Protein AF-0000000079912366 (afdb_homodimer)

Organism: NCBI:txid1990687

InterPro domains:
  IPR001845 HTH ArsR-type DNA-binding domain [PF01022] (13-57)
  IPR001845 HTH ArsR-type DNA-binding domain [PR00778] (7-22)
  IPR001845 HTH ArsR-type DNA-binding domain [PR00778] (39-54)
  IPR001845 HTH ArsR-type DNA-binding domain [PR00778] (54-69)
  IPR001845 HTH ArsR-type DNA-binding domain [PS50987] (1-101)
  IPR001845 HTH ArsR-type DNA-binding domain [SM00418] (5-79)
  IPR011991 ArsR-like helix-turn-helix domain [cd00090] (7-71)
  IPR036388 Winged helix-like DNA-binding domain superfamily [G3DSA:1.10.10.10] (3-106)
  IPR036390 Winged helix DNA-binding domain superfamily [SSF46785] (2-98)
  IPR051081 HTH-type Metal-responsive Transcriptional Regulators [PTHR33154] (1-95)

Sequence (212 aa):
MDVLDQLEVAAEPTRRRLMHLLISGEQTVNTLAAHFSASRSAISQHLRVLMDAGLVTARKDGRFRYYRLDPQGLAQLRTLFDSFWIDELDRLVADATEEAASKGDRMDVLDQLEVAAEPTRRRLMHLLISGEQTVNTLAAHFSASRSAISQHLRVLMDAGLVTARKDGRFRYYRLDPQGLAQLRTLFDSFWIDELDRLVADATEEAASKGDR

Secondary structure (DSSP, 8-state):
-----HHHHHTSHHHHHHHHHGGG--EEHHHHHTT-SS-HHHHHHHHHHHHHTTSEEEEEETTEEEEEE-HHHHHHHHHHHHHHS-HHHHHHHHHHHHHHHHHH--/-----HHHHHTSHHHHHHHHHGGG--EEHHHHHTT-SS-HHHHHHHHHHHHHTTSEEEEEETTEEEEEE-HHHHHHHHHHHHHHS-HHHHHHHHHHHHHHHHHH--

Solvent-accessible surface area (backbone atoms only — not comparable to full-atom values): 11485 Å² total; per-residue (Å²): 129,85,79,54,59,44,51,42,56,43,35,33,68,68,46,42,50,52,55,57,64,26,69,84,37,69,44,37,62,67,67,58,25,71,78,48,91,59,50,58,69,56,46,50,50,49,48,49,53,37,33,72,40,38,42,30,47,73,45,79,54,91,94,42,51,33,33,31,68,27,34,64,31,46,40,51,35,50,49,50,49,52,67,67,61,41,70,67,58,54,52,41,26,50,53,35,54,51,51,51,55,56,55,68,73,98,129,86,79,55,58,43,52,41,57,44,35,34,68,68,46,41,48,52,54,58,64,25,68,85,38,67,43,36,61,68,67,57,27,70,78,48,91,60,51,58,69,57,46,50,49,50,49,49,52,36,34,74,40,38,41,28,46,76,45,80,54,91,94,42,50,35,34,29,68,27,34,63,31,47,40,53,34,50,50,50,48,51,68,67,61,42,70,69,57,52,52,40,24,51,51,36,54,51,50,51,54,55,56,68,73,98

pLDDT: mean 93.69, std 9.68, range [46.0, 98.81]

Nearest PDB structures (foldseek):
  3f6v-assembly1_A-2  TM=9.912E-01  e=1.219E-13  Rhodococcus jostii RHA1
  7p6f-assembly1_BBB  TM=9.324E-01  e=2.864E-06  Streptomyces griseus
  7p6f-assembly2_CCC-2  TM=8.266E-01  e=1.732E-06  Streptomyces griseus
  3f6o-assembly1_A  TM=8.334E-01  e=1.468E-05  Rhodococcus jostii RHA1
  3pqj-assembly2_C  TM=7.618E-01  e=2.010E-05  Xylella fastidiosa

Radius of gyration: 19.68 Å; Cα contacts (8 Å, |Δi|>4): 250; chains: 2; bounding box: 46×56×56 Å

Foldseek 3Di:
DPQDDLQVLCVPPLNVVLQVVQVVHKDWLVVSCVVDPDDSVVSVVSQVSCVSNVQKDWDDDVVTIIIHGHPVSVVVNVVVVDVVDDVVNVVVVVVVVVVVVVVVVD/DPQDDLQVLCVPPLNVVLQVVQVVHKDWLVVSCVVDPDDSVVSVVSQVSCVSNVQKDWDDDPPTIIIHGHVVSVVVNVVVVDVVDDVVNVVVVVVVVVVVVVVVVD

Structure (mmCIF, N/CA/C/O backbone):
data_AF-0000000079912366-model_v1
#
loop_
_entity.id
_entity.type
_entity.pdbx_description
1 polymer 'Transcriptional regulator'
#
loop_
_atom_site.group_PDB
_atom_site.id
_atom_site.type_symbol
_atom_site.label_atom_id
_atom_site.label_alt_id
_atom_site.label_comp_id
_atom_site.label_asym_id
_atom_site.label_entity_id
_atom_site.label_seq_id
_atom_site.pdbx_PDB_ins_code
_atom_site.Cartn_x
_atom_site.Cartn_y
_atom_site.Cartn_z
_atom_site.occupancy
_atom_site.B_iso_or_equiv
_atom_site.auth_seq_id
_atom_site.auth_comp_id
_atom_site.auth_asym_id
_atom_site.auth_atom_id
_atom_site.pdbx_PDB_model_num
ATOM 1 N N . MET A 1 1 ? 0.561 3.234 -22.172 1 46 1 MET A N 1
ATOM 2 C CA . MET A 1 1 ? -0.112 2.471 -21.141 1 46 1 MET A CA 1
ATOM 3 C C . MET A 1 1 ? 0.313 2.949 -19.75 1 46 1 MET A C 1
ATOM 5 O O . MET A 1 1 ? 1.507 3.078 -19.469 1 46 1 MET A O 1
ATOM 9 N N . ASP A 1 2 ? -0.527 3.619 -19.016 1 66 2 ASP A N 1
ATOM 10 C CA . ASP A 1 2 ? -0.117 4.305 -17.797 1 66 2 ASP A CA 1
ATOM 11 C C . ASP A 1 2 ? 0.408 3.314 -16.766 1 66 2 ASP A C 1
ATOM 13 O O . ASP A 1 2 ? -0.186 2.254 -16.547 1 66 2 ASP A O 1
ATOM 17 N N . VAL A 1 3 ? 1.635 3.273 -16.469 1 80.5 3 VAL A N 1
ATOM 18 C CA . VAL A 1 3 ? 2.326 2.391 -15.531 1 80.5 3 VAL A CA 1
ATOM 19 C C . VAL A 1 3 ? 1.608 2.4 -14.188 1 80.5 3 VAL A C 1
ATOM 21 O O . VAL A 1 3 ? 1.377 3.465 -13.602 1 80.5 3 VAL A O 1
ATOM 24 N N . LEU A 1 4 ? 1.067 1.197 -13.914 1 94.75 4 LEU A N 1
ATOM 25 C CA . LEU A 1 4 ? 0.365 1.075 -12.648 1 94.75 4 LEU A CA 1
ATOM 26 C C . LEU A 1 4 ? 1.331 1.219 -11.477 1 94.75 4 LEU A C 1
ATOM 28 O O . LEU A 1 4 ? 2.471 0.754 -11.547 1 94.75 4 LEU A O 1
ATOM 32 N N . ASP A 1 5 ? 0.814 1.937 -10.469 1 96.88 5 ASP A N 1
ATOM 33 C CA . ASP A 1 5 ? 1.588 2.027 -9.234 1 96.88 5 ASP A CA 1
ATOM 34 C C . ASP A 1 5 ? 1.573 0.702 -8.477 1 96.88 5 ASP A C 1
ATOM 36 O O . ASP A 1 5 ? 0.539 0.299 -7.938 1 96.88 5 ASP A O 1
ATOM 40 N N . GLN A 1 6 ? 2.678 0.03 -8.336 1 98 6 GLN A N 1
ATOM 41 C CA . GLN A 1 6 ? 2.764 -1.319 -7.785 1 98 6 GLN A CA 1
ATOM 42 C C . GLN A 1 6 ? 2.336 -1.345 -6.32 1 98 6 GLN A C 1
ATOM 44 O O . GLN A 1 6 ? 1.736 -2.318 -5.859 1 98 6 GLN A O 1
ATOM 49 N N . LEU A 1 7 ? 2.727 -0.3 -5.598 1 98.38 7 LEU A N 1
ATOM 50 C CA . LEU A 1 7 ? 2.355 -0.272 -4.188 1 98.38 7 LEU A CA 1
ATOM 51 C C . LEU A 1 7 ? 0.846 -0.134 -4.023 1 98.38 7 LEU A C 1
ATOM 53 O O . LEU A 1 7 ? 0.235 -0.853 -3.23 1 98.38 7 LEU A O 1
ATOM 57 N N . GLU A 1 8 ? 0.238 0.776 -4.766 1 98.31 8 GLU A N 1
ATOM 58 C CA . GLU A 1 8 ? -1.213 0.932 -4.734 1 98.31 8 GLU A CA 1
ATOM 59 C C . GLU A 1 8 ? -1.916 -0.359 -5.145 1 98.31 8 GLU A C 1
ATOM 61 O O . GLU A 1 8 ? -2.9 -0.761 -4.52 1 98.31 8 GLU A O 1
ATOM 66 N N . VAL A 1 9 ? -1.436 -1 -6.113 1 98.56 9 VAL A N 1
ATOM 67 C CA . VAL A 1 9 ? -2.029 -2.229 -6.637 1 98.56 9 VAL A CA 1
ATOM 68 C C . VAL A 1 9 ? -1.915 -3.338 -5.594 1 98.56 9 VAL A C 1
ATOM 70 O O . VAL A 1 9 ? -2.904 -4 -5.273 1 98.56 9 VAL A O 1
ATOM 73 N N . ALA A 1 10 ? -0.79 -3.557 -5.059 1 98.69 10 ALA A N 1
ATOM 74 C CA . ALA A 1 10 ? -0.5 -4.664 -4.152 1 98.69 10 ALA A CA 1
ATOM 75 C C . ALA A 1 10 ? -1.227 -4.488 -2.824 1 98.69 10 ALA A C 1
ATOM 77 O O . ALA A 1 10 ? -1.584 -5.473 -2.17 1 98.69 10 ALA A O 1
ATOM 78 N N . ALA A 1 11 ? -1.396 -3.219 -2.447 1 98.44 11 ALA A N 1
ATOM 79 C CA . ALA A 1 11 ? -1.886 -2.912 -1.104 1 98.44 11 ALA A CA 1
ATOM 80 C C . ALA A 1 11 ? -3.328 -3.377 -0.928 1 98.44 11 ALA A C 1
ATOM 82 O O . ALA A 1 11 ? -3.824 -3.469 0.197 1 98.44 11 ALA A O 1
ATOM 83 N N . GLU A 1 12 ? -4.012 -3.58 -2.045 1 98.19 12 GLU A N 1
ATOM 84 C CA . GLU A 1 12 ? -5.375 -4.09 -1.953 1 98.19 12 GLU A CA 1
ATOM 85 C C . GLU A 1 12 ? -5.422 -5.418 -1.209 1 98.19 12 GLU A C 1
ATOM 87 O O . GLU A 1 12 ? -4.637 -6.324 -1.5 1 98.19 12 GLU A O 1
ATOM 92 N N . PRO A 1 13 ? -6.348 -5.57 -0.228 1 97.44 13 PRO A N 1
ATOM 93 C CA . PRO A 1 13 ? -6.285 -6.707 0.694 1 97.44 13 PRO A CA 1
ATOM 94 C C . PRO A 1 13 ? -6.332 -8.055 -0.024 1 97.44 13 PRO A C 1
ATOM 96 O O . PRO A 1 13 ? -5.562 -8.961 0.305 1 97.44 13 PRO A O 1
ATOM 99 N N . THR A 1 14 ? -7.188 -8.234 -0.926 1 98.19 14 THR A N 1
ATOM 100 C CA . THR A 1 14 ? -7.281 -9.492 -1.656 1 98.19 14 THR A CA 1
ATOM 101 C C . THR A 1 14 ? -6.004 -9.758 -2.449 1 98.19 14 THR A C 1
ATOM 103 O O . THR A 1 14 ? -5.5 -10.883 -2.473 1 98.19 14 THR A O 1
ATOM 106 N N . ARG A 1 15 ? -5.477 -8.75 -3.049 1 98.62 15 ARG A N 1
ATOM 107 C CA . ARG A 1 15 ? -4.254 -8.891 -3.838 1 98.62 15 ARG A CA 1
ATOM 108 C C . ARG A 1 15 ? -3.059 -9.203 -2.945 1 98.62 15 ARG A C 1
ATOM 110 O O . ARG A 1 15 ? -2.172 -9.969 -3.33 1 98.62 15 ARG A O 1
ATOM 117 N N . ARG A 1 16 ? -2.975 -8.625 -1.746 1 98.38 16 ARG A N 1
ATOM 118 C CA . ARG A 1 16 ? -1.942 -8.977 -0.778 1 98.38 16 ARG A CA 1
ATOM 119 C C . ARG A 1 16 ? -2.002 -10.469 -0.438 1 98.38 16 ARG A C 1
ATOM 121 O O . ARG A 1 16 ? -0.97 -11.141 -0.398 1 98.38 16 ARG A O 1
ATOM 128 N N . ARG A 1 17 ? -3.211 -10.883 -0.244 1 98.44 17 ARG A N 1
ATOM 129 C CA . ARG A 1 17 ? -3.396 -12.281 0.125 1 98.44 17 ARG A CA 1
ATOM 130 C C . ARG A 1 17 ? -3.02 -13.203 -1.029 1 98.44 17 ARG A C 1
ATOM 132 O O . ARG A 1 17 ? -2.381 -14.234 -0.82 1 98.44 17 ARG A O 1
ATOM 139 N N . LEU A 1 18 ? -3.43 -12.859 -2.205 1 98.81 18 LEU A N 1
ATOM 140 C CA . LEU A 1 18 ? -3.059 -13.641 -3.383 1 98.81 18 LEU A CA 1
ATOM 141 C C . LEU A 1 18 ? -1.542 -13.75 -3.504 1 98.81 18 LEU A C 1
ATOM 143 O O . LEU A 1 18 ? -1.016 -14.828 -3.779 1 98.81 18 LEU A O 1
ATOM 147 N N . MET A 1 19 ? -0.867 -12.609 -3.365 1 98.81 19 MET A N 1
ATOM 148 C CA . MET A 1 19 ? 0.589 -12.609 -3.465 1 98.81 19 MET A CA 1
ATOM 149 C C . MET A 1 19 ? 1.208 -13.508 -2.395 1 98.81 19 MET A C 1
ATOM 151 O O . MET A 1 19 ? 2.184 -14.211 -2.656 1 98.81 19 MET A O 1
ATOM 155 N N . HIS A 1 20 ? 0.66 -13.523 -1.211 1 98.5 20 HIS A N 1
ATOM 156 C CA . HIS A 1 20 ? 1.145 -14.398 -0.148 1 98.5 20 HIS A CA 1
ATOM 157 C C . HIS A 1 20 ? 0.947 -15.867 -0.507 1 98.5 20 HIS A C 1
ATOM 159 O O . HIS A 1 20 ? 1.817 -16.703 -0.241 1 98.5 20 HIS A O 1
ATOM 165 N N . LEU A 1 21 ? -0.194 -16.172 -1.059 1 98.5 21 LEU A N 1
ATOM 166 C CA . LEU A 1 21 ? -0.467 -17.562 -1.456 1 98.5 21 LEU A CA 1
ATOM 167 C C . LEU A 1 21 ? 0.536 -18.031 -2.502 1 98.5 21 LEU A C 1
ATOM 169 O O . LEU A 1 21 ? 0.89 -19.203 -2.541 1 98.5 21 LEU A O 1
ATOM 173 N N . LEU A 1 22 ? 1.076 -17.125 -3.268 1 98.5 22 LEU A N 1
ATOM 174 C CA . LEU A 1 22 ? 1.953 -17.469 -4.383 1 98.5 22 LEU A CA 1
ATOM 175 C C . LEU A 1 22 ? 3.398 -17.594 -3.918 1 98.5 22 LEU A C 1
ATOM 177 O O . LEU A 1 22 ? 4.273 -17.984 -4.695 1 98.5 22 LEU A O 1
ATOM 181 N N . ILE A 1 23 ? 3.637 -17.234 -2.705 1 97.38 23 ILE A N 1
ATOM 182 C CA . ILE A 1 23 ? 4.984 -17.344 -2.154 1 97.38 23 ILE A CA 1
ATOM 183 C C . ILE A 1 23 ? 5.43 -18.812 -2.191 1 97.38 23 ILE A C 1
ATOM 185 O O . ILE A 1 23 ? 6.605 -19.094 -2.428 1 97.38 23 ILE A O 1
ATOM 189 N N . SER A 1 24 ? 4.52 -19.688 -2.021 1 95.5 24 SER A N 1
ATOM 190 C CA . SER A 1 24 ? 4.824 -21.109 -1.965 1 95.5 24 SER A CA 1
ATOM 191 C C . SER A 1 24 ? 5.086 -21.672 -3.357 1 95.5 24 SER A C 1
ATOM 193 O O . SER A 1 24 ? 5.457 -22.844 -3.5 1 95.5 24 SER A O 1
ATOM 195 N N . GLY A 1 25 ? 4.891 -20.859 -4.395 1 96.44 25 GLY A N 1
ATOM 196 C CA . GLY A 1 25 ? 5.105 -21.297 -5.766 1 96.44 25 GLY A CA 1
ATOM 197 C C . GLY A 1 25 ? 3.936 -21 -6.68 1 96.44 25 GLY A C 1
ATOM 198 O O . GLY A 1 25 ? 2.949 -20.391 -6.25 1 96.44 25 GLY A O 1
ATOM 199 N N . GLU A 1 26 ? 4.074 -21.375 -7.945 1 97.56 26 GLU A N 1
ATOM 200 C CA . GLU A 1 26 ? 3.037 -21.109 -8.938 1 97.56 26 GLU A CA 1
ATOM 201 C C . GLU A 1 26 ? 1.748 -21.859 -8.609 1 97.56 26 GLU A C 1
ATOM 203 O O . GLU A 1 26 ? 1.785 -23 -8.156 1 97.56 26 GLU A O 1
ATOM 208 N N . GLN A 1 27 ? 0.625 -21.312 -8.836 1 98.44 27 GLN A N 1
ATOM 209 C CA . GLN A 1 27 ? -0.688 -21.906 -8.578 1 98.44 27 GLN A CA 1
ATOM 210 C C . GLN A 1 27 ? -1.683 -21.516 -9.664 1 98.44 27 GLN A C 1
ATOM 212 O O . GLN A 1 27 ? -1.523 -20.469 -10.32 1 98.44 27 GLN A O 1
ATOM 217 N N . THR A 1 28 ? -2.705 -22.328 -9.922 1 98.31 28 THR A N 1
ATOM 218 C CA . THR A 1 28 ? -3.746 -22.016 -10.898 1 98.31 28 THR A CA 1
ATOM 219 C C . THR A 1 28 ? -4.77 -21.047 -10.32 1 98.31 28 THR A C 1
ATOM 221 O O . THR A 1 28 ? -4.879 -20.906 -9.102 1 98.31 28 THR A O 1
ATOM 224 N N . VAL A 1 29 ? -5.504 -20.422 -11.188 1 97.31 29 VAL A N 1
ATOM 225 C CA . VAL A 1 29 ? -6.559 -19.516 -10.758 1 97.31 29 VAL A CA 1
ATOM 226 C C . VAL A 1 29 ? -7.551 -20.25 -9.859 1 97.31 29 VAL A C 1
ATOM 228 O O . VAL A 1 29 ? -8.008 -19.703 -8.852 1 97.31 29 VAL A O 1
ATOM 231 N N . ASN A 1 30 ? -7.82 -21.516 -10.234 1 96.88 30 ASN A N 1
ATOM 232 C CA . ASN A 1 30 ? -8.781 -22.297 -9.461 1 96.88 30 ASN A CA 1
ATOM 233 C C . ASN A 1 30 ? -8.281 -22.547 -8.039 1 96.88 30 ASN A C 1
ATOM 235 O O . ASN A 1 30 ? -9.039 -22.391 -7.078 1 96.88 30 ASN A O 1
ATOM 239 N N . THR A 1 31 ? -7.078 -22.953 -7.906 1 98 31 THR A N 1
ATOM 240 C CA . THR A 1 31 ? -6.484 -23.203 -6.598 1 98 31 THR A CA 1
ATOM 241 C C . THR A 1 31 ? -6.477 -21.922 -5.758 1 98 31 THR A C 1
ATOM 243 O O . THR A 1 31 ? -6.832 -21.953 -4.578 1 98 31 THR A O 1
ATOM 246 N N . LEU A 1 32 ? -6.148 -20.812 -6.363 1 98.62 32 LEU A N 1
ATOM 247 C CA . LEU A 1 32 ? -6.105 -19.531 -5.672 1 98.62 32 LEU A CA 1
ATOM 248 C C . LEU A 1 32 ? -7.504 -19.078 -5.262 1 98.62 32 LEU A C 1
ATOM 250 O O . LEU A 1 32 ? -7.719 -18.641 -4.125 1 98.62 32 LEU A O 1
ATOM 254 N N . ALA A 1 33 ? -8.453 -19.234 -6.156 1 98.25 33 ALA A N 1
ATOM 255 C CA . ALA A 1 33 ? -9.812 -18.766 -5.934 1 98.25 33 ALA A CA 1
ATOM 256 C C . ALA A 1 33 ? -10.469 -19.516 -4.773 1 98.25 33 ALA A C 1
ATOM 258 O O . ALA A 1 33 ? -11.305 -18.969 -4.062 1 98.25 33 ALA A O 1
ATOM 259 N N . ALA A 1 34 ? -10.039 -20.75 -4.531 1 98.19 34 ALA A N 1
ATOM 260 C CA . ALA A 1 34 ? -10.609 -21.609 -3.498 1 98.19 34 ALA A CA 1
ATOM 261 C C . ALA A 1 34 ? -10.352 -21.031 -2.107 1 98.19 34 ALA A C 1
ATOM 263 O O . ALA A 1 34 ? -11.008 -21.422 -1.137 1 98.19 34 ALA A O 1
ATOM 264 N N . HIS A 1 35 ? -9.461 -20.094 -1.964 1 98.31 35 HIS A N 1
ATOM 265 C CA . HIS A 1 35 ? -9.094 -19.516 -0.674 1 98.31 35 HIS A CA 1
ATOM 266 C C . HIS A 1 35 ? -9.922 -18.281 -0.369 1 98.31 35 HIS A C 1
ATOM 268 O O . HIS A 1 35 ? -9.734 -17.641 0.675 1 98.31 35 HIS A O 1
ATOM 274 N N . PHE A 1 36 ? -10.844 -17.938 -1.245 1 98.44 36 PHE A N 1
ATOM 275 C CA . PHE A 1 36 ? -11.594 -16.688 -1.095 1 98.44 36 PHE A CA 1
ATOM 276 C C . PHE A 1 36 ? -13.086 -16.938 -1.21 1 98.44 36 PHE A C 1
ATOM 278 O O . PHE A 1 36 ? -13.516 -17.938 -1.807 1 98.44 36 PHE A O 1
ATOM 285 N N . SER A 1 37 ? -13.852 -16.016 -0.624 1 98 37 S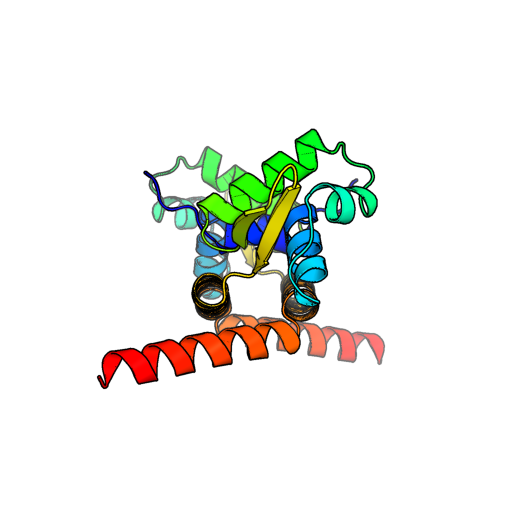ER A N 1
ATOM 286 C CA . SER A 1 37 ? -15.297 -16.047 -0.792 1 98 37 SER A CA 1
ATOM 287 C C . SER A 1 37 ? -15.711 -15.367 -2.098 1 98 37 SER A C 1
ATOM 289 O O . SER A 1 37 ? -16.812 -15.602 -2.596 1 98 37 SER A O 1
ATOM 291 N N . ALA A 1 38 ? -14.859 -14.602 -2.668 1 97.69 38 ALA A N 1
ATOM 292 C CA . ALA A 1 38 ? -15.117 -13.922 -3.939 1 97.69 38 ALA A CA 1
ATOM 293 C C . ALA A 1 38 ? -15.227 -14.93 -5.082 1 97.69 38 ALA A C 1
ATOM 295 O O . ALA A 1 38 ? -14.688 -16.031 -4.996 1 97.69 38 ALA A O 1
ATOM 296 N N . SER A 1 39 ? -15.812 -14.523 -6.133 1 97.62 39 SER A N 1
ATOM 297 C CA . SER A 1 39 ? -15.977 -15.391 -7.301 1 97.62 39 SER A CA 1
ATOM 298 C C . SER A 1 39 ? -14.641 -15.617 -8.008 1 97.62 39 SER A C 1
ATOM 300 O O . SER A 1 39 ? -13.711 -14.828 -7.863 1 97.62 39 SER A O 1
ATOM 302 N N . ARG A 1 40 ? -14.625 -16.688 -8.727 1 96.94 40 ARG A N 1
ATOM 303 C CA . ARG A 1 40 ? -13.453 -16.953 -9.547 1 96.94 40 ARG A CA 1
ATOM 304 C C . ARG A 1 40 ? -13.203 -15.82 -10.531 1 96.94 40 ARG A C 1
ATOM 306 O O . ARG A 1 40 ? -12.047 -15.484 -10.828 1 96.94 40 ARG A O 1
ATOM 313 N N . SER A 1 41 ? -14.211 -15.312 -11.117 1 98 41 SER A N 1
ATOM 314 C CA . SER A 1 41 ? -14.062 -14.195 -12.039 1 98 41 SER A CA 1
ATOM 315 C C . SER A 1 41 ? -13.406 -13 -11.359 1 98 41 SER A C 1
ATOM 317 O O . SER A 1 41 ? -12.539 -12.344 -11.945 1 98 41 SER A O 1
ATOM 319 N N . ALA A 1 42 ? -13.789 -12.703 -10.133 1 98.38 42 ALA A N 1
ATOM 320 C CA . ALA A 1 42 ? -13.195 -11.609 -9.375 1 98.38 42 ALA A CA 1
ATOM 321 C C . ALA A 1 42 ? -11.719 -11.859 -9.094 1 98.38 42 ALA A C 1
ATOM 323 O O . ALA A 1 42 ? -10.891 -10.961 -9.234 1 98.38 42 ALA A O 1
ATOM 324 N N . ILE A 1 43 ? -11.43 -13.047 -8.711 1 98.69 43 ILE A N 1
ATOM 325 C CA . ILE A 1 43 ? -10.039 -13.406 -8.43 1 98.69 43 ILE A CA 1
ATOM 326 C C . ILE A 1 43 ? -9.211 -13.312 -9.703 1 98.69 43 ILE A C 1
ATOM 328 O O . ILE A 1 43 ? -8.078 -12.828 -9.68 1 98.69 43 ILE A O 1
ATOM 332 N N . SER A 1 44 ? -9.773 -13.727 -10.773 1 98.44 44 SER A N 1
ATOM 333 C CA . SER A 1 44 ? -9.086 -13.609 -12.062 1 98.44 44 SER A CA 1
ATOM 334 C C . SER A 1 44 ? -8.805 -12.156 -12.406 1 98.44 44 SER A C 1
ATOM 336 O O . SER A 1 44 ? -7.738 -11.836 -12.938 1 98.44 44 SER A O 1
ATOM 338 N N . GLN A 1 45 ? -9.695 -11.375 -12.117 1 98.62 45 GLN A N 1
ATOM 339 C CA . GLN A 1 45 ? -9.516 -9.953 -12.367 1 98.62 45 GLN A CA 1
ATOM 340 C C . GLN A 1 45 ? -8.391 -9.383 -11.5 1 98.62 45 GLN A C 1
ATOM 342 O O . GLN A 1 45 ? -7.574 -8.594 -11.977 1 98.62 45 GLN A O 1
ATOM 347 N N . HIS A 1 46 ? -8.359 -9.734 -10.219 1 98.75 46 HIS A N 1
ATOM 348 C CA . HIS A 1 46 ? -7.258 -9.312 -9.359 1 98.75 46 HIS A CA 1
ATOM 349 C C . HIS A 1 46 ? -5.914 -9.781 -9.898 1 98.75 46 HIS A C 1
ATOM 351 O O . HIS A 1 46 ? -4.934 -9.031 -9.875 1 98.75 46 HIS A O 1
ATOM 357 N N . LEU A 1 47 ? -5.91 -10.969 -10.367 1 98.81 47 LEU A N 1
ATOM 358 C CA . LEU A 1 47 ? -4.68 -11.523 -10.922 1 98.81 47 LEU A CA 1
ATOM 359 C C . LEU A 1 47 ? -4.266 -10.773 -12.188 1 98.81 47 LEU A C 1
ATOM 361 O O . LEU A 1 47 ? -3.076 -10.555 -12.422 1 98.81 47 LEU A O 1
ATOM 365 N N . ARG A 1 48 ? -5.199 -10.438 -12.969 1 98.44 48 ARG A N 1
ATOM 366 C CA . ARG A 1 48 ? -4.902 -9.641 -14.156 1 98.44 48 ARG A CA 1
ATOM 367 C C . ARG A 1 48 ? -4.301 -8.289 -13.781 1 98.44 48 ARG A C 1
ATOM 369 O O . ARG A 1 48 ? -3.34 -7.836 -14.398 1 98.44 48 ARG A O 1
ATOM 376 N N . VAL A 1 49 ? -4.859 -7.645 -12.82 1 98.62 49 VAL A N 1
ATOM 377 C CA . VAL A 1 49 ? -4.355 -6.359 -12.359 1 98.62 49 VAL A CA 1
ATOM 378 C C . VAL A 1 49 ? -2.93 -6.52 -11.836 1 98.62 49 VAL A C 1
ATOM 380 O O . VAL A 1 49 ? -2.059 -5.695 -12.125 1 98.62 49 VAL A O 1
ATOM 383 N N . LEU A 1 50 ? -2.703 -7.574 -11.047 1 98.75 50 LEU A N 1
ATOM 384 C CA . LEU A 1 50 ? -1.365 -7.855 -10.539 1 98.75 50 LEU A CA 1
ATOM 385 C C . LEU A 1 50 ? -0.386 -8.094 -11.68 1 98.75 50 LEU A C 1
ATOM 387 O O . LEU A 1 50 ? 0.764 -7.648 -11.625 1 98.75 50 LEU A O 1
ATOM 391 N N . MET A 1 51 ? -0.857 -8.758 -12.672 1 98.31 51 MET A N 1
ATOM 392 C CA . MET A 1 51 ? -0.031 -9.023 -13.852 1 98.31 51 MET A CA 1
ATOM 393 C C . MET A 1 51 ? 0.295 -7.723 -14.578 1 98.31 51 MET A C 1
ATOM 395 O O . MET A 1 51 ? 1.447 -7.484 -14.945 1 98.31 51 MET A O 1
ATOM 399 N N . ASP A 1 52 ? -0.68 -6.895 -14.797 1 98.19 52 ASP A N 1
ATOM 400 C CA . ASP A 1 52 ? -0.501 -5.617 -15.477 1 98.19 52 ASP A CA 1
ATOM 401 C C . ASP A 1 52 ? 0.464 -4.715 -14.711 1 98.19 52 ASP A C 1
ATOM 403 O O . ASP A 1 52 ? 1.186 -3.916 -15.312 1 98.19 52 ASP A O 1
ATOM 407 N N . ALA A 1 53 ? 0.511 -4.887 -13.438 1 98.38 53 ALA A N 1
ATOM 408 C CA . ALA A 1 53 ? 1.412 -4.102 -12.594 1 98.38 53 ALA A CA 1
ATOM 409 C C . ALA A 1 53 ? 2.809 -4.715 -12.57 1 98.38 53 ALA A C 1
ATOM 411 O O . ALA A 1 53 ? 3.732 -4.145 -11.984 1 98.38 53 ALA A O 1
ATOM 412 N N . GLY A 1 54 ? 2.959 -5.879 -13.109 1 98 54 GLY A N 1
ATOM 413 C CA . GLY A 1 54 ? 4.254 -6.539 -13.172 1 98 54 GLY A CA 1
ATOM 414 C C . GLY A 1 54 ? 4.613 -7.273 -11.898 1 98 54 GLY A C 1
ATOM 415 O O . GLY A 1 54 ? 5.789 -7.496 -11.609 1 98 54 GLY A O 1
ATOM 416 N N . LEU A 1 55 ? 3.631 -7.641 -11.102 1 98.56 55 LEU A N 1
ATOM 417 C CA . LEU A 1 55 ? 3.893 -8.258 -9.805 1 98.56 55 LEU A CA 1
ATOM 418 C C . LEU A 1 55 ? 3.768 -9.773 -9.891 1 98.56 55 LEU A C 1
ATOM 420 O O . LEU A 1 55 ? 4.305 -10.492 -9.047 1 98.56 55 LEU A O 1
ATOM 424 N N . VAL A 1 56 ? 2.971 -10.242 -10.836 1 98.56 56 VAL A N 1
ATOM 425 C CA . VAL A 1 56 ? 2.852 -11.672 -11.102 1 98.56 56 VAL A CA 1
ATOM 426 C C . VAL A 1 56 ? 2.969 -11.938 -12.602 1 98.56 56 VAL A C 1
ATOM 428 O O . VAL A 1 56 ? 2.801 -11.023 -13.414 1 98.56 56 VAL A O 1
ATOM 431 N N . THR A 1 57 ? 3.312 -13.055 -12.938 1 98.12 57 THR A N 1
ATOM 432 C CA . THR A 1 57 ? 3.32 -13.531 -14.312 1 98.12 57 THR A CA 1
ATOM 433 C C . THR A 1 57 ? 2.447 -14.773 -14.469 1 98.12 57 THR A C 1
ATOM 435 O O . THR A 1 57 ? 2.148 -15.445 -13.477 1 98.12 57 THR A O 1
ATOM 438 N N . ALA A 1 58 ? 2.043 -15.008 -15.664 1 97.69 58 ALA A N 1
ATOM 439 C CA . ALA A 1 58 ? 1.19 -16.156 -15.938 1 97.69 58 ALA A C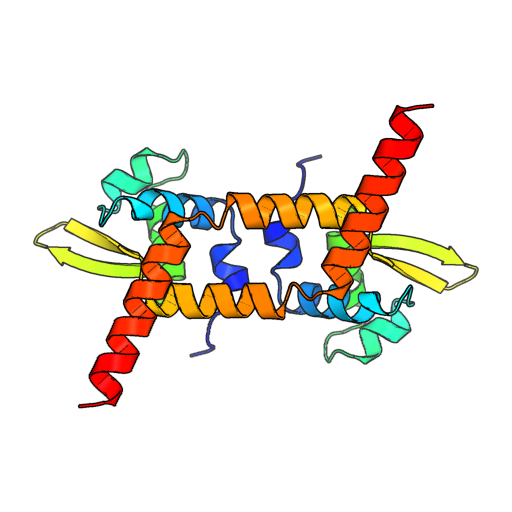A 1
ATOM 440 C C . ALA A 1 58 ? 1.775 -17.016 -17.047 1 97.69 58 ALA A C 1
ATOM 442 O O . ALA A 1 58 ? 2.443 -16.516 -17.953 1 97.69 58 ALA A O 1
ATOM 443 N N . ARG A 1 59 ? 1.583 -18.234 -16.938 1 97 59 ARG A N 1
ATOM 444 C CA . ARG A 1 59 ? 1.878 -19.172 -18.016 1 97 59 ARG A CA 1
ATOM 445 C C . ARG A 1 59 ? 0.709 -20.125 -18.25 1 97 59 ARG A C 1
ATOM 447 O O . ARG A 1 59 ? 0.009 -20.5 -17.312 1 97 59 ARG A O 1
ATOM 454 N N . LYS A 1 60 ? 0.555 -20.422 -19.531 1 96.06 60 LYS A N 1
ATOM 455 C CA . LYS A 1 60 ? -0.506 -21.359 -19.891 1 96.06 60 LYS A CA 1
ATOM 456 C C . LYS A 1 60 ? 0.037 -22.766 -20.047 1 96.06 60 LYS A C 1
ATOM 458 O O . LYS A 1 60 ? 1.109 -22.969 -20.625 1 96.06 60 LYS A O 1
ATOM 463 N N . ASP A 1 61 ? -0.678 -23.688 -19.484 1 95.25 61 ASP A N 1
ATOM 464 C CA . ASP A 1 61 ? -0.417 -25.109 -19.672 1 95.25 61 ASP A CA 1
ATOM 465 C C . ASP A 1 61 ? -1.713 -25.875 -19.938 1 95.25 61 ASP A C 1
ATOM 467 O O . ASP A 1 61 ? -2.447 -26.203 -19 1 95.25 61 ASP A O 1
ATOM 471 N N . GLY A 1 62 ? -1.857 -26.281 -21.172 1 95.56 62 GLY A N 1
ATOM 472 C CA . GLY A 1 62 ? -3.137 -26.875 -21.531 1 95.56 62 GLY A CA 1
ATOM 473 C C . GLY A 1 62 ? -4.316 -25.969 -21.234 1 95.56 62 GLY A C 1
ATOM 474 O O . GLY A 1 62 ? -4.363 -24.828 -21.703 1 95.56 62 GLY A O 1
ATOM 475 N N . ARG A 1 63 ? -5.234 -26.375 -20.375 1 93.62 63 ARG A N 1
ATOM 476 C CA . ARG A 1 63 ? -6.434 -25.609 -20.047 1 93.62 63 ARG A CA 1
ATOM 477 C C . ARG A 1 63 ? -6.223 -24.766 -18.797 1 93.62 63 ARG A C 1
ATOM 479 O O . ARG A 1 63 ? -7.113 -24.016 -18.375 1 93.62 63 ARG A O 1
ATOM 486 N N . PHE A 1 64 ? -5.035 -24.891 -18.25 1 95.19 64 PHE A N 1
ATOM 487 C CA . PHE A 1 64 ? -4.809 -24.219 -16.984 1 95.19 64 PHE A CA 1
ATOM 488 C C . PHE A 1 64 ? -3.879 -23.031 -17.156 1 95.19 64 PHE A C 1
ATOM 490 O O . PHE A 1 64 ? -2.982 -23.047 -18 1 95.19 64 PHE A O 1
ATOM 497 N N . ARG A 1 65 ? -4.215 -22 -16.391 1 96.19 65 ARG A N 1
ATOM 498 C CA . ARG A 1 65 ? -3.326 -20.844 -16.266 1 96.19 65 ARG A CA 1
ATOM 499 C C . ARG A 1 65 ? -2.652 -20.812 -14.898 1 96.19 65 ARG A C 1
ATOM 501 O O . ARG A 1 65 ? -3.328 -20.828 -13.867 1 96.19 65 ARG A O 1
ATOM 508 N N . TYR A 1 66 ? -1.291 -20.797 -14.938 1 98.19 66 TYR A N 1
ATOM 509 C CA . TYR A 1 66 ? -0.496 -20.781 -13.711 1 98.19 66 TYR A CA 1
ATOM 510 C C . TYR A 1 66 ? 0.096 -19.406 -13.453 1 98.19 66 TYR A C 1
ATOM 512 O O . TYR A 1 66 ? 0.667 -18.781 -14.352 1 98.19 66 TYR A O 1
ATOM 520 N N . TYR A 1 67 ? -0.06 -18.969 -12.211 1 98.69 67 TYR A N 1
ATOM 521 C CA . TYR A 1 67 ? 0.473 -17.672 -11.812 1 98.69 67 TYR A CA 1
ATOM 522 C C . TYR A 1 67 ? 1.631 -17.844 -10.836 1 98.69 67 TYR A C 1
ATOM 524 O O . TYR A 1 67 ? 1.619 -18.75 -9.992 1 98.69 67 TYR A O 1
ATOM 532 N N . ARG A 1 68 ? 2.592 -17 -10.906 1 98.44 68 ARG A N 1
ATOM 533 C CA . ARG A 1 68 ? 3.703 -16.938 -9.961 1 98.44 68 ARG A CA 1
ATOM 534 C C . ARG A 1 68 ? 4.125 -15.5 -9.703 1 98.44 68 ARG A C 1
ATOM 536 O O . ARG A 1 68 ? 3.838 -14.609 -10.508 1 98.44 68 ARG A O 1
ATOM 543 N N . LEU A 1 69 ? 4.793 -15.297 -8.625 1 98.56 69 LEU A N 1
ATOM 544 C CA . LEU A 1 69 ? 5.324 -13.969 -8.32 1 98.56 69 LEU A CA 1
ATOM 545 C C . LEU A 1 69 ? 6.441 -13.602 -9.289 1 98.56 69 LEU A C 1
ATOM 547 O O . LEU A 1 69 ? 7.211 -14.461 -9.719 1 98.56 69 LEU A O 1
ATOM 551 N N . ASP A 1 70 ? 6.48 -12.383 -9.664 1 97.56 70 ASP A N 1
ATOM 552 C CA . ASP A 1 70 ? 7.582 -11.867 -10.461 1 97.56 70 ASP A CA 1
ATOM 553 C C . ASP A 1 70 ? 8.633 -11.195 -9.586 1 97.56 70 ASP A C 1
ATOM 555 O O . ASP A 1 70 ? 8.398 -10.117 -9.039 1 97.56 70 ASP A O 1
ATOM 559 N N . PRO A 1 71 ? 9.812 -11.75 -9.484 1 96.44 71 PRO A N 1
ATOM 560 C CA . PRO A 1 71 ? 10.828 -11.211 -8.578 1 96.44 71 PRO A CA 1
ATOM 561 C C . PRO A 1 71 ? 11.234 -9.781 -8.93 1 96.44 71 PRO A C 1
ATOM 563 O O . PRO A 1 71 ? 11.516 -8.977 -8.039 1 96.44 71 PRO A O 1
ATOM 566 N N . GLN A 1 72 ? 11.344 -9.461 -10.172 1 95.5 72 GLN A N 1
ATOM 567 C CA . GLN A 1 72 ? 11.695 -8.102 -10.57 1 95.5 72 GLN A CA 1
ATOM 568 C C . GLN A 1 72 ? 10.633 -7.102 -10.133 1 95.5 72 GLN A C 1
ATOM 570 O O . GLN A 1 72 ? 10.953 -6.012 -9.648 1 95.5 72 GLN A O 1
ATOM 575 N N . GLY A 1 73 ? 9.398 -7.473 -10.328 1 96.94 73 GLY A N 1
ATOM 576 C CA . GLY A 1 73 ? 8.305 -6.641 -9.867 1 96.94 73 GLY A CA 1
ATOM 577 C C . GLY A 1 73 ? 8.281 -6.465 -8.359 1 96.94 73 GLY A C 1
ATOM 578 O O . GLY A 1 73 ? 7.988 -5.379 -7.855 1 96.94 73 GLY A O 1
ATOM 579 N N . LEU A 1 74 ? 8.57 -7.535 -7.688 1 97.62 74 LEU A N 1
ATOM 580 C CA . LEU A 1 74 ? 8.633 -7.48 -6.23 1 97.62 74 LEU A CA 1
ATOM 581 C C . LEU A 1 74 ? 9.75 -6.543 -5.77 1 97.62 74 LEU A C 1
ATOM 583 O O . LEU A 1 74 ? 9.602 -5.844 -4.762 1 97.62 74 LEU A O 1
ATOM 587 N N . ALA A 1 75 ? 10.859 -6.57 -6.465 1 96.56 75 ALA A N 1
ATOM 588 C CA . ALA A 1 75 ? 11.953 -5.668 -6.133 1 96.56 75 ALA A CA 1
ATOM 589 C C . ALA A 1 75 ? 11.531 -4.211 -6.277 1 96.56 75 ALA A C 1
ATOM 591 O O . ALA A 1 75 ? 11.875 -3.373 -5.441 1 96.56 75 ALA A O 1
ATOM 592 N N . GLN A 1 76 ? 10.836 -3.938 -7.312 1 96.38 76 GLN A N 1
ATOM 593 C CA . GLN A 1 76 ? 10.328 -2.586 -7.527 1 96.38 76 GLN A CA 1
ATOM 594 C C . GLN A 1 76 ? 9.328 -2.193 -6.445 1 96.38 76 GLN A C 1
ATOM 596 O O . GLN A 1 76 ? 9.344 -1.058 -5.965 1 96.38 76 GLN A O 1
ATOM 601 N N . LEU A 1 77 ? 8.484 -3.104 -6.086 1 97.81 77 LEU A N 1
ATOM 602 C CA . LEU A 1 77 ? 7.523 -2.881 -5.008 1 97.81 77 LEU A CA 1
ATOM 603 C C . LEU A 1 77 ? 8.242 -2.559 -3.701 1 97.81 77 LEU A C 1
ATOM 605 O O . LEU A 1 77 ? 7.855 -1.631 -2.986 1 97.81 77 LEU A O 1
ATOM 609 N N . ARG A 1 78 ? 9.25 -3.312 -3.381 1 96.5 78 ARG A N 1
ATOM 610 C CA . ARG A 1 78 ? 10.047 -3.078 -2.18 1 96.5 78 ARG A CA 1
ATOM 611 C C . ARG A 1 78 ? 10.664 -1.684 -2.195 1 96.5 78 ARG A C 1
ATOM 613 O O . ARG A 1 78 ? 10.672 -0.99 -1.177 1 96.5 78 ARG A O 1
ATOM 620 N N . THR A 1 79 ? 11.133 -1.304 -3.346 1 95.75 79 THR A N 1
ATOM 621 C CA . THR A 1 79 ? 11.734 0.017 -3.49 1 95.75 79 THR A CA 1
ATOM 622 C C . THR A 1 79 ? 10.711 1.111 -3.223 1 95.75 79 THR A C 1
ATOM 624 O O . THR A 1 79 ? 11.016 2.119 -2.582 1 95.75 79 THR A O 1
ATOM 627 N N . LEU A 1 80 ? 9.547 0.89 -3.703 1 96.38 80 LEU A N 1
ATOM 628 C CA . LEU A 1 80 ? 8.477 1.856 -3.475 1 96.38 80 LEU A CA 1
ATOM 62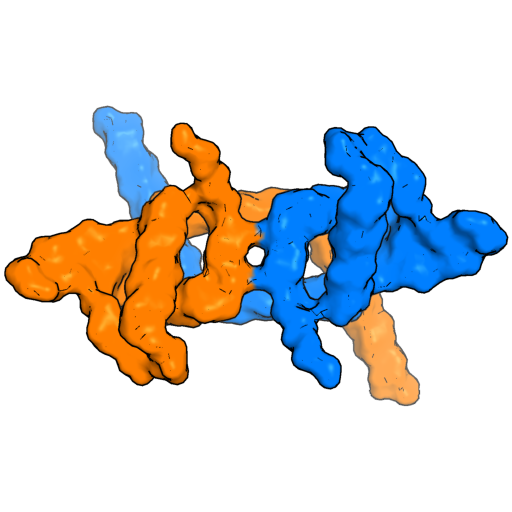9 C C . LEU A 1 80 ? 8.148 1.959 -1.989 1 96.38 80 LEU A C 1
ATOM 631 O O . LEU A 1 80 ? 7.953 3.059 -1.466 1 96.38 80 LEU A O 1
ATOM 635 N N . PHE A 1 81 ? 8.086 0.811 -1.317 1 96.25 81 PHE A N 1
ATOM 636 C CA . PHE A 1 81 ? 7.883 0.815 0.126 1 96.25 81 PHE A CA 1
ATOM 637 C C . PHE A 1 81 ? 8.977 1.613 0.825 1 96.25 81 PHE A C 1
ATOM 639 O O . PHE A 1 81 ? 8.688 2.453 1.682 1 96.25 81 PHE A O 1
ATOM 646 N N . ASP A 1 82 ? 10.148 1.395 0.441 1 95.31 82 ASP A N 1
ATOM 647 C CA . ASP A 1 82 ? 11.289 2.014 1.102 1 95.31 82 ASP A CA 1
ATOM 648 C C . ASP A 1 82 ? 11.32 3.521 0.852 1 95.31 82 ASP A C 1
ATOM 650 O O . ASP A 1 82 ? 11.742 4.289 1.717 1 95.31 82 ASP A O 1
ATOM 654 N N . SER A 1 83 ? 10.898 3.895 -0.338 1 95.88 83 SER A N 1
ATOM 655 C CA . SER A 1 83 ? 10.859 5.316 -0.668 1 95.88 83 SER A CA 1
ATOM 656 C C . SER A 1 83 ? 9.742 6.023 0.089 1 95.88 83 SER A C 1
ATOM 658 O O . SER A 1 83 ? 9.859 7.203 0.423 1 95.88 83 SER A O 1
ATOM 660 N N . PHE A 1 84 ? 8.695 5.262 0.268 1 96.31 84 PHE A N 1
ATOM 661 C CA . PHE A 1 84 ? 7.562 5.812 1.005 1 96.31 84 PHE A CA 1
ATOM 662 C C . PHE A 1 84 ? 7.871 5.883 2.496 1 96.31 84 PHE A C 1
ATOM 664 O O . PHE A 1 84 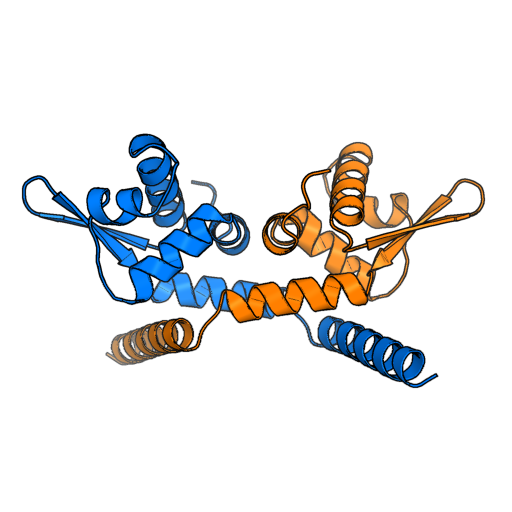? 7.621 6.902 3.139 1 96.31 84 PHE A O 1
ATOM 671 N N . TRP A 1 85 ? 8.414 4.82 3.033 1 96.62 85 TRP A N 1
ATOM 672 C CA . TRP A 1 85 ? 8.672 4.758 4.469 1 96.62 85 TRP A CA 1
ATOM 673 C C . TRP A 1 85 ? 10.086 5.242 4.789 1 96.62 85 TRP A C 1
ATOM 675 O O . TRP A 1 85 ? 11.008 4.438 4.941 1 96.62 85 TRP A O 1
ATOM 685 N N . ILE A 1 86 ? 10.148 6.512 5.152 1 94.19 86 ILE A N 1
ATOM 686 C CA . ILE A 1 86 ? 11.453 7.125 5.387 1 94.19 86 ILE A CA 1
ATOM 687 C C . ILE A 1 86 ? 11.75 7.145 6.887 1 94.19 86 ILE A C 1
ATOM 689 O O . ILE A 1 86 ? 10.867 6.883 7.703 1 94.19 86 ILE A O 1
ATOM 693 N N . ASP A 1 87 ? 12.945 7.496 7.266 1 93.31 87 ASP A N 1
ATOM 694 C CA . ASP A 1 87 ? 13.438 7.453 8.633 1 93.31 87 ASP A CA 1
ATOM 695 C C . ASP A 1 87 ? 12.586 8.32 9.555 1 93.31 87 ASP A C 1
ATOM 697 O O . ASP A 1 87 ? 12.383 7.988 10.727 1 93.31 87 ASP A O 1
ATOM 701 N N . GLU A 1 88 ? 12.172 9.398 9.039 1 94 88 GLU A N 1
ATOM 702 C CA . GLU A 1 88 ? 11.375 10.32 9.844 1 94 88 GLU A CA 1
ATOM 703 C C . GLU A 1 88 ? 10.07 9.672 10.289 1 94 88 GLU A C 1
ATOM 705 O O . GLU A 1 88 ? 9.602 9.922 11.406 1 94 88 GLU A O 1
ATOM 710 N N . LEU A 1 89 ? 9.469 8.844 9.453 1 96.06 89 LEU A N 1
ATOM 711 C CA . LEU A 1 89 ? 8.266 8.117 9.844 1 96.06 89 LEU A CA 1
ATOM 712 C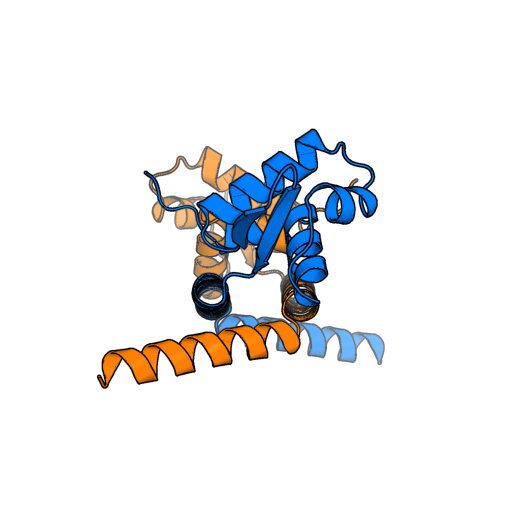 C . LEU A 1 89 ? 8.57 7.117 10.953 1 96.06 89 LEU A C 1
ATOM 714 O O . LEU A 1 89 ? 7.773 6.953 11.883 1 96.06 89 LEU A O 1
ATOM 718 N N . ASP A 1 90 ? 9.672 6.504 10.844 1 95.12 90 ASP A N 1
ATOM 719 C CA . ASP A 1 90 ? 10.086 5.594 11.914 1 95.12 90 ASP A CA 1
ATOM 720 C C . ASP A 1 90 ? 10.227 6.332 13.242 1 95.12 90 ASP A C 1
ATOM 722 O O . ASP A 1 90 ? 9.867 5.797 14.297 1 95.12 90 ASP A O 1
ATOM 726 N N . ARG A 1 91 ? 10.742 7.512 13.156 1 94.56 91 ARG A N 1
ATOM 727 C CA . ARG A 1 91 ? 10.906 8.312 14.375 1 94.56 91 ARG A CA 1
ATOM 728 C C . ARG A 1 91 ? 9.555 8.656 14.984 1 94.56 91 ARG A C 1
ATOM 730 O O . ARG A 1 91 ? 9.391 8.609 16.203 1 94.56 91 ARG A O 1
ATOM 737 N N . LEU A 1 92 ? 8.68 8.961 14.164 1 93 92 LEU A N 1
ATOM 738 C CA . LEU A 1 92 ? 7.34 9.273 14.648 1 93 92 LEU A CA 1
ATOM 739 C C . LEU A 1 92 ? 6.695 8.047 15.289 1 93 92 LEU A C 1
ATOM 741 O O . LEU A 1 92 ? 6.023 8.164 16.312 1 93 92 LEU A O 1
ATOM 745 N N . VAL A 1 93 ? 6.879 6.93 14.734 1 93.25 93 VAL A N 1
ATOM 746 C CA . VAL A 1 93 ? 6.34 5.68 15.266 1 93.25 93 VAL A CA 1
ATOM 747 C C . VAL A 1 93 ? 6.973 5.379 16.625 1 93.25 93 VAL A C 1
ATOM 749 O O . VAL A 1 93 ? 6.277 4.988 17.562 1 93.25 93 VAL A O 1
ATOM 752 N N . ALA A 1 94 ? 8.211 5.566 16.719 1 91.06 94 ALA A N 1
ATOM 753 C CA . ALA A 1 94 ? 8.938 5.297 17.953 1 91.06 94 ALA A CA 1
ATOM 754 C C . ALA A 1 94 ? 8.445 6.188 19.078 1 91.06 94 ALA A C 1
ATOM 756 O O . ALA A 1 94 ? 8.32 5.734 20.219 1 91.06 94 ALA A O 1
ATOM 757 N N . ASP A 1 95 ? 8.172 7.348 18.734 1 83.69 95 ASP A N 1
ATOM 758 C CA . ASP A 1 95 ? 7.676 8.305 19.719 1 83.69 95 ASP A CA 1
ATOM 759 C C . ASP A 1 95 ? 6.312 7.879 20.266 1 83.69 95 ASP A C 1
ATOM 761 O O . ASP A 1 95 ? 6.047 7.996 21.453 1 83.69 95 ASP A O 1
ATOM 765 N N . ALA A 1 96 ? 5.535 7.352 19.422 1 83.5 96 ALA A N 1
ATOM 766 C CA . ALA A 1 96 ? 4.195 6.898 19.797 1 83.5 96 ALA A CA 1
ATOM 767 C C . ALA A 1 96 ? 4.27 5.652 20.672 1 83.5 96 ALA A C 1
ATOM 769 O O . ALA A 1 96 ? 3.492 5.508 21.625 1 83.5 96 ALA A O 1
ATOM 770 N N . THR A 1 97 ? 5.094 4.766 20.359 1 80.5 97 THR A N 1
ATOM 771 C CA . THR A 1 97 ? 5.246 3.521 21.109 1 80.5 97 THR A CA 1
ATOM 772 C C . THR A 1 97 ? 5.781 3.795 22.516 1 80.5 97 THR A C 1
ATOM 774 O O . THR A 1 97 ? 5.352 3.16 23.484 1 80.5 97 THR A O 1
ATOM 777 N N . GLU A 1 98 ? 6.676 4.785 22.531 1 80.25 98 GLU A N 1
ATOM 778 C CA . GLU A 1 98 ? 7.238 5.18 23.812 1 80.25 98 GLU A CA 1
ATOM 779 C C . GLU A 1 98 ? 6.184 5.855 24.688 1 80.25 98 GLU A C 1
ATOM 781 O O . GLU A 1 98 ? 6.125 5.613 25.891 1 80.25 98 GLU A O 1
ATOM 786 N N . GLU A 1 99 ? 5.449 6.625 24.078 1 76.44 99 GLU A N 1
ATOM 787 C CA . GLU A 1 99 ? 4.398 7.312 24.828 1 76.44 99 GLU A CA 1
ATOM 788 C C . GLU A 1 99 ? 3.348 6.332 25.328 1 76.44 99 GLU A C 1
ATOM 790 O O . GLU A 1 99 ? 2.867 6.461 26.469 1 76.44 99 GLU A O 1
ATOM 795 N N . ALA A 1 100 ? 2.969 5.434 24.578 1 76.81 100 ALA A N 1
ATOM 796 C CA . ALA A 1 100 ? 1.996 4.418 24.969 1 76.81 100 ALA A CA 1
ATOM 797 C C . ALA A 1 100 ? 2.543 3.539 26.094 1 76.81 100 ALA A C 1
ATOM 799 O O . ALA A 1 100 ? 1.807 3.158 27.016 1 76.81 100 ALA A O 1
ATOM 800 N N . ALA A 1 101 ? 3.791 3.182 25.984 1 75.25 101 ALA A N 1
ATOM 801 C CA . ALA A 1 101 ? 4.43 2.346 26.984 1 75.25 101 ALA A CA 1
ATOM 802 C C . ALA A 1 101 ? 4.512 3.068 28.328 1 75.25 101 ALA A C 1
ATOM 804 O O . ALA A 1 101 ? 4.371 2.449 29.391 1 75.25 101 ALA A O 1
ATOM 805 N N . SER A 1 102 ? 4.75 4.32 28.203 1 78.06 102 SER A N 1
ATOM 806 C CA . SER A 1 102 ? 4.848 5.141 29.406 1 78.06 102 SER A CA 1
ATOM 807 C C . SER A 1 102 ? 3.48 5.34 30.062 1 78.06 102 SER A C 1
ATOM 809 O O . SER A 1 102 ? 3.369 5.398 31.281 1 78.06 102 SER A O 1
ATOM 811 N N . LYS A 1 103 ? 2.43 5.48 29.328 1 76.62 103 LYS A N 1
ATOM 812 C CA . LYS A 1 103 ? 1.078 5.645 29.859 1 76.62 103 LYS A CA 1
ATOM 813 C C . LYS A 1 103 ? 0.547 4.336 30.422 1 76.62 103 LYS A C 1
ATOM 815 O O . LYS A 1 103 ? -0.307 4.348 31.312 1 76.62 103 LYS A O 1
ATOM 820 N N . GLY A 1 104 ? 0.893 3.219 29.797 1 67 104 GLY A N 1
ATOM 821 C CA . GLY A 1 104 ? 0.479 1.925 30.328 1 67 104 GLY A CA 1
ATOM 822 C C . GLY A 1 104 ? 1.09 1.604 31.672 1 67 104 GLY A C 1
ATOM 823 O O . GLY A 1 104 ? 0.613 0.712 32.375 1 67 104 GLY A O 1
ATOM 824 N N . ASP A 1 105 ? 2.279 2.117 31.953 1 65.06 105 ASP A N 1
ATOM 825 C CA . ASP A 1 105 ? 2.949 1.9 33.25 1 65.06 105 ASP A CA 1
ATOM 826 C C . ASP A 1 105 ? 2.379 2.812 34.312 1 65.06 105 ASP A C 1
ATOM 828 O O . ASP A 1 105 ? 2.607 2.59 35.5 1 65.06 105 ASP A O 1
ATOM 832 N N . ARG A 1 106 ? 1.596 3.822 33.906 1 50.62 106 ARG A N 1
ATOM 833 C CA . ARG A 1 106 ? 0.983 4.598 35 1 50.62 106 ARG A CA 1
ATOM 834 C C . ARG A 1 106 ? -0.349 3.988 35.406 1 50.62 106 ARG A C 1
ATOM 836 O O . ARG A 1 106 ? -1.066 3.416 34.594 1 50.62 106 ARG A O 1
ATOM 843 N N . MET B 1 1 ? -18.812 0.628 11.828 1 46.44 1 MET B N 1
ATOM 844 C CA . MET B 1 1 ? -18.047 1.356 10.812 1 46.44 1 MET B CA 1
ATOM 845 C C . MET B 1 1 ? -16.859 0.533 10.32 1 46.44 1 MET B C 1
ATOM 847 O O . MET B 1 1 ? -16.094 0.009 11.125 1 46.44 1 MET B O 1
ATOM 851 N N . ASP B 1 2 ? -16.875 0.042 9.125 1 66.12 2 ASP B N 1
ATOM 852 C CA . ASP B 1 2 ? -15.891 -0.941 8.68 1 66.12 2 ASP B CA 1
ATOM 853 C C . ASP B 1 2 ? -14.484 -0.357 8.703 1 66.12 2 ASP B C 1
ATOM 855 O O . ASP B 1 2 ? -14.266 0.774 8.266 1 66.12 2 ASP B O 1
ATOM 859 N N . VAL B 1 3 ? -13.633 -0.756 9.555 1 80.75 3 VAL B N 1
ATOM 860 C CA . VAL B 1 3 ? -12.258 -0.308 9.75 1 80.75 3 VAL B CA 1
ATOM 861 C C . VAL B 1 3 ? -11.516 -0.346 8.422 1 80.75 3 VAL B C 1
ATOM 863 O O . VAL B 1 3 ? -11.5 -1.374 7.738 1 80.75 3 VAL B O 1
ATOM 866 N N . LEU B 1 4 ? -11.172 0.898 8.031 1 94.75 4 LEU B N 1
ATOM 867 C CA . LEU B 1 4 ? -10.438 0.995 6.777 1 94.75 4 LEU B CA 1
ATOM 868 C C . LEU B 1 4 ? -9.062 0.339 6.902 1 94.75 4 LEU B C 1
ATOM 870 O O . LEU B 1 4 ? -8.43 0.416 7.953 1 94.75 4 LEU B O 1
ATOM 874 N N . ASP B 1 5 ? -8.711 -0.349 5.797 1 96.94 5 ASP B N 1
ATOM 875 C CA . ASP B 1 5 ? -7.363 -0.907 5.738 1 96.94 5 ASP B CA 1
ATOM 876 C C . ASP B 1 5 ? -6.32 0.193 5.547 1 96.94 5 ASP B C 1
ATOM 878 O O . ASP B 1 5 ? -6.246 0.8 4.477 1 96.94 5 ASP B O 1
ATOM 882 N N . GLN B 1 6 ? -5.465 0.437 6.496 1 98 6 GLN B N 1
ATOM 883 C CA . GLN B 1 6 ? -4.535 1.564 6.504 1 98 6 GLN B CA 1
ATOM 884 C C . GLN B 1 6 ? -3.533 1.46 5.359 1 98 6 GLN B C 1
ATOM 886 O O . GLN B 1 6 ? -3.125 2.475 4.789 1 98 6 GLN B O 1
ATOM 891 N N . LEU B 1 7 ? -3.102 0.224 5.105 1 98.38 7 LEU B N 1
ATOM 892 C CA . LEU B 1 7 ? -2.131 0.062 4.027 1 98.38 7 LEU B CA 1
ATOM 893 C C . LEU B 1 7 ? -2.76 0.391 2.678 1 98.38 7 LEU B C 1
ATOM 895 O O . LEU B 1 7 ? -2.166 1.112 1.872 1 98.38 7 LEU B O 1
ATOM 899 N N . GLU B 1 8 ? -3.957 -0.122 2.42 1 98.38 8 GLU B N 1
ATOM 900 C CA . GLU B 1 8 ? -4.668 0.194 1.185 1 98.38 8 GLU B CA 1
ATOM 901 C C . GLU B 1 8 ? -4.922 1.693 1.062 1 98.38 8 GLU B C 1
ATOM 903 O O . GLU B 1 8 ? -4.75 2.271 -0.013 1 98.38 8 GLU B O 1
ATOM 908 N N . VAL B 1 9 ? -5.277 2.318 2.1 1 98.56 9 VAL B N 1
ATOM 909 C CA . VAL B 1 9 ? -5.594 3.744 2.117 1 98.56 9 VAL B CA 1
ATOM 910 C C . VAL B 1 9 ? -4.328 4.555 1.841 1 98.56 9 VAL B C 1
ATOM 912 O O . VAL B 1 9 ? -4.324 5.43 0.973 1 98.56 9 VAL B O 1
ATOM 915 N N . ALA B 1 10 ? -3.291 4.289 2.512 1 98.69 10 ALA B N 1
ATOM 916 C CA . ALA B 1 10 ? -2.055 5.066 2.451 1 98.69 10 ALA B CA 1
ATOM 917 C C . ALA B 1 10 ? -1.367 4.898 1.1 1 98.69 10 ALA B C 1
ATOM 919 O O . ALA B 1 10 ? -0.686 5.809 0.625 1 98.69 10 ALA B O 1
ATOM 920 N N . ALA B 1 11 ? -1.552 3.701 0.531 1 98.44 11 ALA B N 1
ATOM 921 C CA . ALA B 1 11 ? -0.782 3.334 -0.655 1 98.44 11 ALA B CA 1
ATOM 922 C C . ALA B 1 11 ? -1.174 4.195 -1.853 1 98.44 11 ALA B C 1
ATOM 924 O O . ALA B 1 11 ? -0.459 4.234 -2.855 1 98.44 11 ALA B O 1
ATOM 925 N N . GLU B 1 12 ? -2.346 4.805 -1.768 1 98.19 12 GLU B N 1
ATOM 926 C CA . GLU B 1 12 ? -2.758 5.695 -2.848 1 98.19 12 GLU B CA 1
ATOM 927 C C . GLU B 1 12 ? -1.741 6.816 -3.055 1 98.19 12 GLU B C 1
ATOM 929 O O . GLU B 1 12 ? -1.316 7.461 -2.094 1 98.19 12 GLU B O 1
ATOM 934 N N . PRO B 1 13 ? -1.321 7.074 -4.324 1 97.44 13 PRO B N 1
ATOM 935 C CA . PRO B 1 13 ? -0.17 7.941 -4.574 1 97.44 13 PRO B CA 1
ATOM 936 C C . PRO B 1 13 ? -0.347 9.344 -3.982 1 97.44 13 PRO B C 1
ATOM 938 O O . PRO B 1 13 ? 0.58 9.875 -3.371 1 97.44 13 PRO B O 1
ATOM 941 N N . THR B 1 14 ? -1.433 9.953 -4.152 1 98.19 14 THR B N 1
ATOM 942 C CA . THR B 1 14 ? -1.671 11.281 -3.609 1 98.19 14 THR B CA 1
ATOM 943 C C . THR B 1 14 ? -1.627 11.266 -2.084 1 98.19 14 THR B C 1
ATOM 945 O O . THR B 1 14 ? -1.05 12.156 -1.461 1 98.19 14 THR B O 1
ATOM 948 N N . ARG B 1 15 ? -2.188 10.258 -1.503 1 98.62 15 ARG B N 1
ATOM 949 C CA . ARG B 1 15 ? -2.207 10.141 -0.049 1 98.62 15 ARG B CA 1
ATOM 950 C C . ARG B 1 15 ? -0.807 9.883 0.5 1 98.62 15 ARG B C 1
ATOM 952 O O . ARG B 1 15 ? -0.455 10.383 1.571 1 98.62 15 ARG B O 1
ATOM 959 N N . ARG B 1 16 ? 0.025 9.117 -0.192 1 98.38 16 ARG B N 1
ATOM 960 C CA . ARG B 1 16 ? 1.424 8.945 0.188 1 98.38 16 ARG B CA 1
ATOM 961 C C . ARG B 1 16 ? 2.15 10.289 0.217 1 98.38 16 ARG B C 1
ATOM 963 O O . ARG B 1 16 ? 2.893 10.578 1.157 1 98.38 16 ARG B O 1
ATOM 970 N N . ARG B 1 17 ? 1.86 11.023 -0.8 1 98.44 17 ARG B N 1
ATOM 971 C CA . ARG B 1 17 ? 2.521 12.32 -0.904 1 98.44 17 ARG B CA 1
ATOM 972 C C . ARG B 1 17 ? 2.049 13.266 0.196 1 98.44 17 ARG B C 1
ATOM 974 O O . ARG B 1 17 ? 2.854 13.984 0.788 1 98.44 17 ARG B O 1
ATOM 981 N N . LEU B 1 18 ? 0.781 13.289 0.442 1 98.81 18 LEU B N 1
ATOM 982 C CA . LEU B 1 18 ? 0.239 14.102 1.525 1 98.81 18 LEU B CA 1
ATOM 983 C C . LEU B 1 18 ? 0.896 13.742 2.854 1 98.81 18 LEU B C 1
ATOM 985 O O . LEU B 1 18 ? 1.269 14.633 3.625 1 98.81 18 LEU B O 1
ATOM 989 N N . MET B 1 19 ? 0.973 12.438 3.125 1 98.81 19 MET B N 1
ATOM 990 C CA . MET B 1 19 ? 1.583 11.992 4.375 1 98.81 19 MET B CA 1
ATOM 991 C C . MET B 1 19 ? 3.041 12.43 4.457 1 98.81 19 MET B C 1
ATOM 993 O O . MET B 1 19 ? 3.518 12.82 5.523 1 98.81 19 MET B O 1
ATOM 997 N N . HIS B 1 20 ? 3.758 12.422 3.359 1 98.5 20 HIS B N 1
ATOM 998 C CA . HIS B 1 20 ? 5.141 12.891 3.33 1 98.5 20 HIS B CA 1
ATOM 999 C C . HIS B 1 20 ? 5.223 14.383 3.623 1 98.5 20 HIS B C 1
ATOM 1001 O O . HIS B 1 20 ? 6.125 14.828 4.34 1 98.5 20 HIS B O 1
ATOM 1007 N N . LEU B 1 21 ? 4.328 15.141 3.051 1 98.5 21 LEU B N 1
ATOM 1008 C CA . LEU B 1 21 ? 4.32 16.578 3.285 1 98.5 21 LEU B CA 1
ATOM 1009 C C . LEU B 1 21 ? 4.094 16.891 4.762 1 98.5 21 LEU B C 1
ATOM 1011 O O . LEU B 1 21 ? 4.609 17.875 5.281 1 98.5 21 LEU B O 1
ATOM 1015 N N . LEU B 1 22 ? 3.436 16.016 5.461 1 98.5 22 LEU B N 1
ATOM 1016 C CA . LEU B 1 22 ? 3.051 16.25 6.848 1 98.5 22 LEU B CA 1
ATOM 1017 C C . LEU B 1 22 ? 4.164 15.828 7.801 1 98.5 22 LEU B C 1
ATOM 1019 O O . LEU B 1 22 ? 4.074 16.062 9.008 1 98.5 22 LEU B O 1
ATOM 1023 N N . ILE B 1 23 ? 5.156 15.195 7.27 1 97.38 23 ILE B N 1
ATOM 1024 C CA . ILE B 1 23 ? 6.285 14.781 8.094 1 97.38 23 ILE B CA 1
ATOM 1025 C C . ILE B 1 23 ? 6.938 16 8.734 1 97.38 23 ILE B C 1
ATOM 1027 O O . ILE B 1 23 ? 7.398 15.945 9.875 1 97.38 23 ILE B O 1
ATOM 1031 N N . SER B 1 24 ? 6.926 17.078 8.047 1 95.44 24 SER B N 1
ATOM 1032 C CA . SER B 1 24 ? 7.574 18.297 8.516 1 95.44 24 SER B CA 1
ATOM 1033 C C . SER B 1 24 ? 6.738 18.984 9.586 1 95.44 24 SER B C 1
ATOM 1035 O O . SER B 1 24 ? 7.172 19.984 10.164 1 95.44 24 SER B O 1
ATOM 1037 N N . GLY B 1 25 ? 5.543 18.484 9.852 1 96.38 25 GLY B N 1
ATOM 1038 C CA . GLY B 1 25 ? 4.664 19.062 10.852 1 96.38 25 GLY B CA 1
ATOM 1039 C C . GLY B 1 25 ? 3.26 19.312 10.344 1 96.38 25 GLY B C 1
ATOM 1040 O O . GLY B 1 25 ? 2.945 19 9.195 1 96.38 25 GLY B O 1
ATOM 1041 N N . GLU B 1 26 ? 2.41 19.859 11.227 1 97.56 26 GLU B N 1
ATOM 1042 C CA . GLU B 1 26 ? 1.017 20.125 10.875 1 97.56 26 GLU B CA 1
ATOM 1043 C C . GLU B 1 26 ? 0.907 21.156 9.766 1 97.56 26 GLU B C 1
ATOM 1045 O O . GLU B 1 26 ? 1.664 22.141 9.75 1 97.56 26 GLU B O 1
ATOM 1050 N N . GLN B 1 27 ? 0.015 21.047 8.867 1 98.44 27 GLN B N 1
ATOM 1051 C CA . GLN B 1 27 ? -0.221 21.969 7.758 1 98.44 27 GLN B CA 1
ATOM 1052 C C . GLN B 1 27 ? -1.713 22.109 7.473 1 98.44 27 GLN B C 1
ATOM 1054 O O . GLN B 1 27 ? -2.5 21.219 7.781 1 98.44 27 GLN B O 1
ATOM 1059 N N . THR B 1 28 ? -2.143 23.25 6.918 1 98.31 28 THR B N 1
ATOM 1060 C CA . THR B 1 28 ? -3.537 23.469 6.551 1 98.31 28 THR B CA 1
ATOM 1061 C C . THR B 1 28 ? -3.865 22.781 5.227 1 98.31 28 THR B C 1
ATOM 1063 O O . THR B 1 28 ? -2.965 22.469 4.445 1 98.31 28 THR B O 1
ATOM 1066 N N . VAL B 1 29 ? -5.133 22.594 4.996 1 97.25 29 VAL B N 1
ATOM 1067 C CA . VAL B 1 29 ? -5.586 22 3.742 1 97.25 29 VAL B CA 1
ATOM 1068 C C . VAL B 1 29 ? -5.094 22.844 2.566 1 97.25 29 VAL B C 1
ATOM 1070 O O . VAL B 1 29 ? -4.668 22.297 1.544 1 97.25 29 VAL B O 1
ATOM 1073 N N . ASN B 1 30 ? -5.105 24.188 2.766 1 96.81 30 ASN B N 1
ATOM 1074 C CA . ASN B 1 30 ? -4.684 25.078 1.691 1 96.81 30 ASN B CA 1
ATOM 1075 C C . ASN B 1 30 ? -3.205 24.891 1.363 1 96.81 30 ASN B C 1
ATOM 1077 O O . ASN B 1 30 ? -2.83 24.812 0.193 1 96.81 30 ASN B O 1
ATOM 1081 N N . THR B 1 31 ? -2.389 24.859 2.35 1 98 31 THR B N 1
ATOM 1082 C CA . THR B 1 31 ? -0.955 24.672 2.164 1 98 31 THR B CA 1
ATOM 1083 C C . THR B 1 31 ? -0.673 23.344 1.485 1 98 31 THR B C 1
ATOM 1085 O O . THR B 1 31 ? 0.135 23.266 0.557 1 98 31 THR B O 1
ATOM 1088 N N . LEU B 1 32 ? -1.374 22.297 1.892 1 98.62 32 LEU B N 1
ATOM 1089 C CA . LEU B 1 32 ? -1.198 20.969 1.324 1 98.62 32 LEU B CA 1
ATOM 1090 C C . LEU B 1 32 ? -1.678 20.922 -0.123 1 98.62 32 LEU B C 1
ATOM 1092 O O . LEU B 1 32 ? -0.989 20.391 -0.994 1 98.62 32 LEU B O 1
ATOM 1096 N N . ALA B 1 33 ? -2.803 21.547 -0.377 1 98.25 33 ALA B N 1
ATOM 1097 C CA . ALA B 1 33 ? -3.42 21.5 -1.7 1 98.25 33 ALA B CA 1
ATOM 1098 C C . ALA B 1 33 ? -2.543 22.188 -2.736 1 98.25 33 ALA B C 1
ATOM 1100 O O . ALA B 1 33 ? -2.539 21.812 -3.91 1 98.25 33 ALA B O 1
ATOM 1101 N N . ALA B 1 34 ? -1.741 23.172 -2.318 1 98.19 34 ALA B N 1
ATOM 1102 C CA . ALA B 1 34 ? -0.893 23.969 -3.203 1 98.19 34 ALA B CA 1
ATOM 1103 C C . ALA B 1 34 ? 0.186 23.094 -3.85 1 98.19 34 ALA B C 1
ATOM 1105 O O . ALA B 1 34 ? 0.792 23.484 -4.848 1 98.19 34 ALA B O 1
ATOM 1106 N N . HIS B 1 35 ? 0.422 21.906 -3.355 1 98.31 35 HIS B N 1
ATOM 1107 C CA . HIS B 1 35 ? 1.471 21.031 -3.859 1 98.31 35 HIS B CA 1
ATOM 1108 C C . HIS B 1 35 ? 0.929 20.078 -4.922 1 98.31 35 HIS B C 1
ATOM 1110 O O . HIS B 1 35 ? 1.67 19.25 -5.453 1 98.31 35 HIS B O 1
ATOM 1116 N N . PHE B 1 36 ? -0.35 20.203 -5.266 1 98.44 36 PHE B N 1
ATOM 1117 C CA . PHE B 1 36 ? -0.979 19.266 -6.176 1 98.44 36 PHE B CA 1
ATOM 1118 C C . PHE B 1 36 ? -1.71 20 -7.297 1 98.44 36 PHE B C 1
ATOM 1120 O O . PHE B 1 36 ? -2.09 21.156 -7.141 1 98.44 36 PHE B O 1
ATOM 1127 N N . SER B 1 37 ? -1.872 19.266 -8.398 1 98 37 SER B N 1
ATOM 1128 C CA . SER B 1 37 ? -2.693 19.781 -9.492 1 98 37 SER B CA 1
ATOM 1129 C C . SER B 1 37 ? -4.176 19.531 -9.234 1 98 37 SER B C 1
ATOM 1131 O O . SER B 1 37 ? -5.035 20.188 -9.828 1 98 37 SER B O 1
ATOM 1133 N N . ALA B 1 38 ? -4.492 18.641 -8.359 1 97.69 38 ALA B N 1
ATOM 1134 C CA . ALA B 1 38 ? -5.867 18.328 -7.992 1 97.69 38 ALA B CA 1
ATOM 1135 C C . ALA B 1 38 ? -6.531 19.5 -7.281 1 97.69 38 ALA B C 1
ATOM 1137 O O . ALA B 1 38 ? -5.852 20.344 -6.699 1 97.69 38 ALA B O 1
ATOM 1138 N N . SER B 1 39 ? -7.801 19.516 -7.258 1 97.56 39 SER B N 1
ATOM 1139 C CA . SER B 1 39 ? -8.555 20.578 -6.602 1 97.56 39 SER B CA 1
ATOM 1140 C C . SER B 1 39 ? -8.43 20.5 -5.086 1 97.56 39 SER B C 1
ATOM 1142 O O . SER B 1 39 ? -8.117 19.438 -4.539 1 97.56 39 SER B O 1
ATOM 1144 N N . ARG B 1 40 ? -8.664 21.594 -4.496 1 96.94 40 ARG B N 1
ATOM 1145 C CA . ARG B 1 40 ? -8.688 21.609 -3.037 1 96.94 40 ARG B CA 1
ATOM 1146 C C . ARG B 1 40 ? -9.742 20.656 -2.496 1 96.94 40 ARG B C 1
ATOM 1148 O O . ARG B 1 40 ? -9.539 20.031 -1.452 1 96.94 40 ARG B O 1
ATOM 1155 N N . SER B 1 41 ? -10.859 20.609 -3.092 1 98 41 SER B N 1
ATOM 1156 C CA . SER B 1 41 ? -11.906 19.688 -2.67 1 98 41 SER B CA 1
ATOM 1157 C C . SER B 1 41 ? -11.422 18.234 -2.715 1 98 41 SER B C 1
ATOM 1159 O O . SER B 1 41 ? -11.695 17.453 -1.804 1 98 41 SER B O 1
ATOM 1161 N N . ALA B 1 42 ? -10.688 17.875 -3.742 1 98.38 42 ALA B N 1
ATOM 1162 C CA . ALA B 1 42 ? -10.141 16.516 -3.869 1 98.38 42 ALA B CA 1
ATOM 1163 C C . ALA B 1 42 ? -9.125 16.234 -2.766 1 98.38 42 ALA B C 1
ATOM 1165 O O . ALA B 1 42 ? -9.133 15.156 -2.17 1 98.38 42 ALA B O 1
ATOM 1166 N N . ILE B 1 43 ? -8.297 17.188 -2.523 1 98.69 43 ILE B N 1
ATOM 1167 C CA . ILE B 1 43 ? -7.293 17.031 -1.482 1 98.69 43 ILE B CA 1
ATOM 1168 C C . ILE B 1 43 ? -7.973 16.906 -0.121 1 98.69 43 ILE B C 1
ATOM 1170 O O . ILE B 1 43 ? -7.566 16.094 0.709 1 98.69 43 ILE B O 1
ATOM 1174 N N . SER B 1 44 ? -8.977 17.656 0.07 1 98.44 44 SER B N 1
ATOM 1175 C CA . SER B 1 44 ? -9.742 17.547 1.312 1 98.44 44 SER B CA 1
ATOM 1176 C C . SER B 1 44 ? -10.352 16.172 1.478 1 98.44 44 SER B C 1
ATOM 1178 O O . SER B 1 44 ? -10.383 15.625 2.584 1 98.44 44 SER B O 1
ATOM 1180 N N . GLN B 1 45 ? -10.797 15.68 0.454 1 98.62 45 GLN B N 1
ATOM 1181 C CA . GLN B 1 45 ? -11.367 14.336 0.491 1 98.62 45 GLN B CA 1
ATOM 1182 C C . GLN B 1 45 ? -10.312 13.297 0.841 1 98.62 45 GLN B C 1
ATOM 1184 O O . GLN B 1 45 ? -10.57 12.383 1.628 1 98.62 45 GLN B O 1
ATOM 1189 N N . HIS B 1 46 ? -9.125 13.383 0.236 1 98.75 46 HIS B N 1
ATOM 1190 C CA . HIS B 1 46 ? -8.031 12.492 0.589 1 98.75 46 HIS B CA 1
ATOM 1191 C C . HIS B 1 46 ? -7.688 12.594 2.072 1 98.75 46 HIS B C 1
ATOM 1193 O O . HIS B 1 46 ? -7.441 11.578 2.729 1 98.75 46 HIS B O 1
ATOM 1199 N N . LEU B 1 47 ? -7.688 13.781 2.541 1 98.75 47 LEU B N 1
ATOM 1200 C CA . LEU B 1 47 ? -7.375 14 3.949 1 98.75 47 LEU B CA 1
ATOM 1201 C C . LEU B 1 47 ? -8.453 13.398 4.844 1 98.75 47 LEU B C 1
ATOM 1203 O O . LEU B 1 47 ? -8.148 12.852 5.91 1 98.75 47 LEU B O 1
ATOM 1207 N N . ARG B 1 48 ? -9.641 13.516 4.445 1 98.38 48 ARG B N 1
ATOM 1208 C CA . ARG B 1 48 ? -10.727 12.898 5.199 1 98.38 48 ARG B CA 1
ATOM 1209 C C . ARG B 1 48 ? -10.57 11.383 5.246 1 98.38 48 ARG B C 1
ATOM 1211 O O . ARG B 1 48 ? -10.758 10.758 6.293 1 98.38 48 ARG B O 1
ATOM 1218 N N . VAL B 1 49 ? -10.258 10.789 4.152 1 98.62 49 VAL B N 1
ATOM 1219 C CA . VAL B 1 49 ? -10.047 9.344 4.086 1 98.62 49 VAL B CA 1
ATOM 1220 C C . VAL B 1 49 ? -8.891 8.945 4.996 1 98.62 49 VAL B C 1
ATOM 1222 O O . VAL B 1 49 ? -8.977 7.949 5.723 1 98.62 49 VAL B O 1
ATOM 1225 N N . LEU B 1 50 ? -7.801 9.719 4.945 1 98.69 50 LEU B N 1
ATOM 1226 C CA . LEU B 1 50 ? -6.656 9.461 5.812 1 98.69 50 LEU B CA 1
ATOM 1227 C C . LEU B 1 50 ? -7.051 9.57 7.281 1 98.69 50 LEU B C 1
ATOM 1229 O O . LEU B 1 50 ? -6.59 8.781 8.109 1 98.69 50 LEU B O 1
ATOM 1233 N N . MET B 1 51 ? -7.863 10.523 7.555 1 98.31 51 MET B N 1
ATOM 1234 C CA . MET B 1 51 ? -8.344 10.711 8.922 1 98.31 51 MET B CA 1
ATOM 1235 C C . MET B 1 51 ? -9.203 9.523 9.359 1 98.31 51 MET B C 1
ATOM 1237 O O . MET B 1 51 ? -9.031 9 10.461 1 98.31 51 MET B O 1
ATOM 1241 N N . ASP B 1 52 ? -10.117 9.109 8.531 1 98.19 52 ASP B N 1
ATOM 1242 C CA . ASP B 1 52 ? -11 7.98 8.82 1 98.19 52 ASP B CA 1
ATOM 1243 C C . ASP B 1 52 ? -10.195 6.699 9.031 1 98.19 52 ASP B C 1
ATOM 1245 O O . ASP B 1 52 ? -10.602 5.832 9.812 1 98.19 52 ASP B O 1
ATOM 1249 N N . ALA B 1 53 ? -9.078 6.617 8.406 1 98.38 53 ALA B N 1
ATOM 1250 C CA . ALA B 1 53 ? -8.211 5.449 8.547 1 98.38 53 ALA B CA 1
ATOM 1251 C C . ALA B 1 53 ? -7.324 5.57 9.781 1 98.38 53 ALA B C 1
ATOM 1253 O O . ALA B 1 53 ? -6.586 4.641 10.117 1 98.38 53 ALA B O 1
ATOM 1254 N N . GLY B 1 54 ? -7.32 6.695 10.398 1 98 54 GLY B N 1
ATOM 1255 C CA . GLY B 1 54 ? -6.547 6.906 11.609 1 98 54 GLY B CA 1
ATOM 1256 C C . GLY B 1 54 ? -5.094 7.254 11.336 1 98 54 GLY B C 1
ATOM 1257 O O . GLY B 1 54 ? -4.227 7.035 12.188 1 98 54 GLY B O 1
ATOM 1258 N N . LEU B 1 55 ? -4.793 7.77 10.164 1 98.56 55 LEU B N 1
ATOM 1259 C CA . LEU B 1 55 ? -3.41 8.031 9.781 1 98.56 55 LEU B CA 1
ATOM 1260 C C . LEU B 1 55 ? -3.053 9.5 9.992 1 98.56 55 LEU B C 1
ATOM 1262 O O . LEU B 1 55 ? -1.873 9.844 10.086 1 98.56 55 LEU B O 1
ATOM 1266 N N . VAL B 1 56 ? -4.059 10.359 9.938 1 98.56 56 VAL B N 1
ATOM 1267 C CA . VAL B 1 56 ? -3.873 11.773 10.234 1 98.56 56 VAL B CA 1
ATOM 1268 C C . VAL B 1 56 ? -4.961 12.25 11.195 1 98.56 56 VAL B C 1
ATOM 1270 O O . VAL B 1 56 ? -5.996 11.594 11.344 1 98.56 56 VAL B O 1
ATOM 1273 N N . THR B 1 57 ? -4.711 13.234 11.859 1 98.19 57 THR B N 1
ATOM 1274 C CA . THR B 1 57 ? -5.684 13.922 12.703 1 98.19 57 THR B CA 1
ATOM 1275 C C . THR B 1 57 ? -5.824 15.383 12.297 1 98.19 57 THR B C 1
ATOM 1277 O O . THR B 1 57 ? -4.949 15.93 11.625 1 98.19 57 THR B O 1
ATOM 1280 N N . ALA B 1 58 ? -6.926 15.938 12.656 1 97.69 58 ALA B N 1
ATOM 1281 C CA . ALA B 1 58 ? -7.188 17.328 12.312 1 97.69 58 ALA B CA 1
ATOM 1282 C C . ALA B 1 58 ? -7.543 18.141 13.555 1 97.69 58 ALA B C 1
ATOM 1284 O O . ALA B 1 58 ? -8.125 17.625 14.508 1 97.69 58 ALA B O 1
ATOM 1285 N N . ARG B 1 59 ? -7.152 19.312 13.539 1 96.94 59 ARG B N 1
ATOM 1286 C CA . ARG B 1 59 ? -7.594 20.281 14.539 1 96.94 59 ARG B CA 1
ATOM 1287 C C . ARG B 1 59 ? -8.039 21.594 13.883 1 96.94 59 ARG B C 1
ATOM 1289 O O . ARG B 1 59 ? -7.477 22 12.859 1 96.94 59 ARG B O 1
ATOM 1296 N N . LYS B 1 60 ? -9.047 22.141 14.508 1 96 60 LYS B N 1
ATOM 1297 C CA . LYS B 1 60 ? -9.555 23.422 14.008 1 96 60 LYS B CA 1
ATOM 1298 C C . LYS B 1 60 ? -8.953 24.594 14.781 1 96 60 LYS B C 1
ATOM 1300 O O . LYS B 1 60 ? -8.844 24.531 16.016 1 96 60 LYS B O 1
ATOM 1305 N N . ASP B 1 61 ? -8.539 25.562 14.055 1 95.06 61 ASP B N 1
ATOM 1306 C CA . ASP B 1 61 ? -8.102 26.828 14.625 1 95.06 61 ASP B CA 1
ATOM 1307 C C . ASP B 1 61 ? -8.695 28.016 13.844 1 95.06 61 ASP B C 1
ATOM 1309 O O . ASP B 1 61 ? -8.18 28.375 12.781 1 95.06 61 ASP B O 1
ATOM 1313 N N . GLY B 1 62 ? -9.625 28.656 14.477 1 95.44 62 GLY B N 1
ATOM 1314 C CA . GLY B 1 62 ? -10.344 29.672 13.734 1 95.44 62 GLY B CA 1
ATOM 1315 C C . GLY B 1 62 ? -10.969 29.156 12.453 1 95.44 62 GLY B C 1
ATOM 1316 O O . GLY B 1 62 ? -11.742 28.203 12.477 1 95.44 62 GLY B O 1
ATOM 1317 N N . ARG B 1 63 ? -10.578 29.688 11.305 1 93.5 63 ARG B N 1
ATOM 1318 C CA . ARG B 1 63 ? -11.141 29.312 10.008 1 93.5 63 ARG B CA 1
ATOM 1319 C C . ARG B 1 63 ? -10.297 28.219 9.344 1 93.5 63 ARG B C 1
ATOM 1321 O O . ARG B 1 63 ? -10.633 27.75 8.258 1 93.5 63 ARG B O 1
ATOM 1328 N N . PHE B 1 64 ? -9.242 27.875 10.039 1 95.12 64 PHE B N 1
ATOM 1329 C CA . PHE B 1 64 ? -8.312 26.953 9.398 1 95.12 64 PHE B CA 1
ATOM 1330 C C . PHE B 1 64 ? -8.391 25.562 10.039 1 95.12 64 PHE B C 1
ATOM 1332 O O . PHE B 1 64 ? -8.641 25.453 11.242 1 95.12 64 PHE B O 1
ATOM 1339 N N . ARG B 1 65 ? -8.25 24.578 9.172 1 96.12 65 ARG B N 1
ATOM 1340 C CA . ARG B 1 65 ? -8.094 23.203 9.617 1 96.12 65 ARG B CA 1
ATOM 1341 C C . ARG B 1 65 ? -6.664 22.719 9.414 1 96.12 65 ARG B C 1
ATOM 1343 O O . ARG B 1 65 ? -6.145 22.75 8.297 1 96.12 65 ARG B O 1
ATOM 1350 N N . TYR B 1 66 ? -6.059 22.266 10.547 1 98.19 66 TYR B N 1
ATOM 1351 C CA . TYR B 1 66 ? -4.68 21.781 10.523 1 98.19 66 TYR B CA 1
ATOM 1352 C C . TYR B 1 66 ? -4.625 20.266 10.625 1 98.19 66 TYR B C 1
ATOM 1354 O O . TYR B 1 66 ? -5.293 19.672 11.477 1 98.19 66 TYR B O 1
ATOM 1362 N N . TYR B 1 67 ? -3.82 19.703 9.742 1 98.62 67 TYR B N 1
ATOM 1363 C CA . TYR B 1 67 ? -3.656 18.25 9.734 1 98.62 67 TYR B CA 1
ATOM 1364 C C . TYR B 1 67 ? -2.252 17.859 10.18 1 98.62 67 TYR B C 1
ATOM 1366 O O . TYR B 1 67 ? -1.28 18.547 9.867 1 98.62 67 TYR B O 1
ATOM 1374 N N . ARG B 1 68 ? -2.123 16.797 10.852 1 98.44 68 ARG B N 1
ATOM 1375 C CA . ARG B 1 68 ? -0.839 16.203 11.234 1 98.44 68 ARG B CA 1
ATOM 1376 C C . ARG B 1 68 ? -0.889 14.688 11.188 1 98.44 68 ARG B C 1
ATOM 1378 O O . ARG B 1 68 ? -1.97 14.094 11.227 1 98.44 68 ARG B O 1
ATOM 1385 N N . LEU B 1 69 ? 0.248 14.086 11.102 1 98.56 69 LEU B N 1
ATOM 1386 C CA . LEU B 1 69 ? 0.325 12.633 11.141 1 98.56 69 LEU B CA 1
ATOM 1387 C C . LEU B 1 69 ? -0.053 12.102 12.516 1 98.56 69 LEU B C 1
ATOM 1389 O O . LEU B 1 69 ? 0.239 12.734 13.531 1 98.56 69 LEU B O 1
ATOM 1393 N N . ASP B 1 70 ? -0.733 11.023 12.539 1 97.56 70 ASP B N 1
ATOM 1394 C CA . ASP B 1 70 ? -1.031 10.328 13.789 1 97.56 70 ASP B CA 1
ATOM 1395 C C . ASP B 1 70 ? -0.027 9.211 14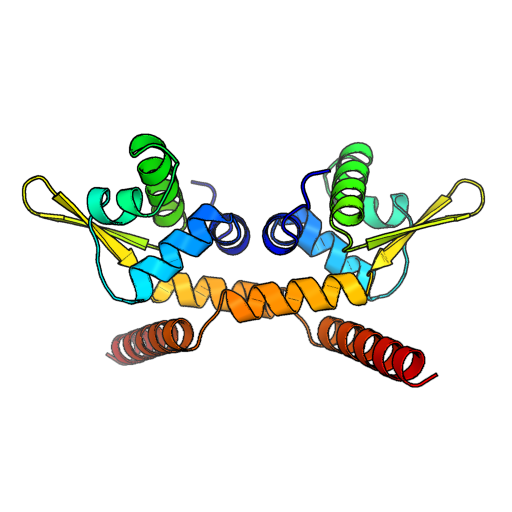.047 1 97.56 70 ASP B C 1
ATOM 1397 O O . ASP B 1 70 ? -0.043 8.188 13.367 1 97.56 70 ASP B O 1
ATOM 1401 N N . PRO B 1 71 ? 0.802 9.344 15.055 1 96.44 71 PRO B N 1
ATOM 1402 C CA . PRO B 1 71 ? 1.858 8.359 15.289 1 96.44 71 PRO B CA 1
ATOM 1403 C C . PRO B 1 71 ? 1.311 6.957 15.57 1 96.44 71 PRO B C 1
ATOM 1405 O O . PRO B 1 71 ? 1.917 5.961 15.172 1 96.44 71 PRO B O 1
ATOM 1408 N N . GLN B 1 72 ? 0.247 6.844 16.281 1 95.5 72 GLN B N 1
ATOM 1409 C CA . GLN B 1 72 ? -0.339 5.539 16.562 1 95.5 72 GLN B CA 1
ATOM 1410 C C . GLN B 1 72 ? -0.819 4.871 15.273 1 95.5 72 GLN B C 1
ATOM 1412 O O . GLN B 1 72 ? -0.624 3.668 15.078 1 95.5 72 GLN B O 1
ATOM 1417 N N . GLY B 1 73 ? -1.45 5.648 14.438 1 97 73 GLY B N 1
ATOM 1418 C CA . GLY B 1 73 ? -1.862 5.137 13.141 1 97 73 GLY B CA 1
ATOM 1419 C C . GLY B 1 73 ? -0.696 4.711 12.266 1 97 73 GLY B C 1
AT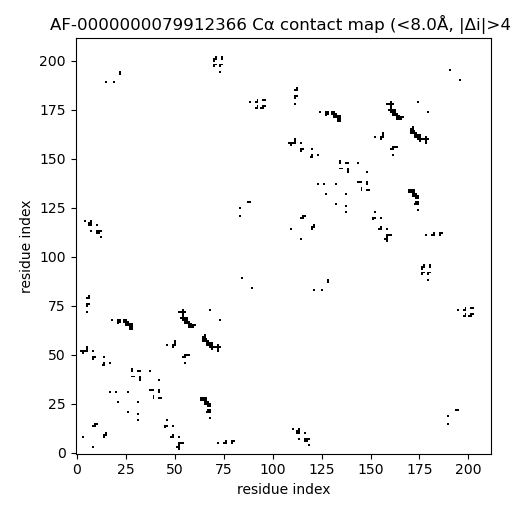OM 1420 O O . GLY B 1 73 ? -0.777 3.705 11.562 1 97 73 GLY B O 1
ATOM 1421 N N . LEU B 1 74 ? 0.337 5.484 12.32 1 97.62 74 LEU B N 1
ATOM 1422 C CA . LEU B 1 74 ? 1.539 5.156 11.562 1 97.62 74 LEU B CA 1
ATOM 1423 C C . LEU B 1 74 ? 2.15 3.848 12.055 1 97.62 74 LEU B C 1
ATOM 1425 O O . LEU B 1 74 ? 2.676 3.064 11.266 1 97.62 74 LEU B O 1
ATOM 1429 N N . ALA B 1 75 ? 2.117 3.639 13.352 1 96.62 75 ALA B N 1
ATOM 1430 C CA . ALA B 1 75 ? 2.625 2.389 13.914 1 96.62 75 ALA B CA 1
ATOM 1431 C C . ALA B 1 75 ? 1.837 1.192 13.383 1 96.62 75 ALA B C 1
ATOM 1433 O O . ALA B 1 75 ? 2.418 0.155 13.055 1 96.62 75 ALA B O 1
ATOM 1434 N N . GLN B 1 76 ? 0.567 1.346 13.336 1 96.44 76 GLN B N 1
ATOM 1435 C CA . GLN B 1 76 ? -0.286 0.289 12.805 1 96.44 76 GLN B CA 1
ATOM 1436 C C . GLN B 1 76 ? -0.005 0.047 11.32 1 96.44 76 GLN B C 1
ATOM 1438 O O . GLN B 1 76 ? 0.03 -1.099 10.867 1 96.44 76 GLN B O 1
ATOM 1443 N N . LEU B 1 77 ? 0.178 1.104 10.586 1 97.81 77 LEU B N 1
ATOM 1444 C CA . LEU B 1 77 ? 0.529 1.01 9.172 1 97.81 77 LEU B CA 1
ATOM 1445 C C . LEU B 1 77 ? 1.836 0.246 8.992 1 97.81 77 LEU B C 1
ATOM 1447 O O . LEU B 1 77 ? 1.934 -0.623 8.117 1 97.81 77 LEU B O 1
ATOM 1451 N N . ARG B 1 78 ? 2.826 0.574 9.773 1 96.56 78 ARG B N 1
ATOM 1452 C CA . ARG B 1 78 ? 4.113 -0.114 9.719 1 96.56 78 ARG B CA 1
ATOM 1453 C C . ARG B 1 78 ? 3.947 -1.605 9.992 1 96.56 78 ARG B C 1
ATOM 1455 O O . ARG B 1 78 ? 4.562 -2.436 9.32 1 96.56 78 ARG B O 1
ATOM 1462 N N . THR B 1 79 ? 3.107 -1.9 10.945 1 95.88 79 THR B N 1
ATOM 1463 C CA . THR B 1 79 ? 2.852 -3.297 11.281 1 95.88 79 THR B CA 1
ATOM 1464 C C . THR B 1 79 ? 2.23 -4.035 10.102 1 95.88 79 THR B C 1
ATOM 1466 O O . THR B 1 79 ? 2.58 -5.184 9.828 1 95.88 79 THR B O 1
ATOM 1469 N N . LEU B 1 80 ? 1.354 -3.375 9.453 1 96.5 80 LEU B N 1
ATOM 1470 C CA . LEU B 1 80 ? 0.723 -3.975 8.281 1 96.5 80 LEU B CA 1
ATOM 1471 C C . LEU B 1 80 ? 1.747 -4.23 7.18 1 96.5 80 LEU B C 1
ATOM 1473 O O . LEU B 1 80 ? 1.732 -5.285 6.547 1 96.5 80 LEU B O 1
ATOM 1477 N N . PHE B 1 81 ? 2.635 -3.256 6.965 1 96.31 81 PHE B N 1
ATOM 1478 C CA . PHE B 1 81 ? 3.717 -3.451 6.004 1 96.31 81 PHE B CA 1
ATOM 1479 C C . PHE B 1 81 ? 4.555 -4.668 6.375 1 96.31 81 PHE B C 1
ATOM 1481 O O . PHE B 1 81 ? 4.848 -5.508 5.523 1 96.31 81 PHE B O 1
ATOM 1488 N N . ASP B 1 82 ? 4.867 -4.77 7.586 1 95.38 82 ASP B N 1
ATOM 1489 C CA . ASP B 1 82 ? 5.758 -5.832 8.055 1 95.38 82 ASP B CA 1
ATOM 1490 C C . ASP B 1 82 ? 5.086 -7.199 7.945 1 95.38 82 ASP B C 1
ATOM 1492 O O . ASP B 1 82 ? 5.75 -8.203 7.684 1 95.38 82 ASP B O 1
ATOM 1496 N N . SER B 1 83 ? 3.789 -7.203 8.188 1 95.88 83 SER B N 1
ATOM 1497 C CA . SER B 1 83 ? 3.043 -8.453 8.078 1 95.88 83 SER B CA 1
ATOM 1498 C C . SER B 1 83 ? 2.9 -8.891 6.629 1 95.88 83 SER B C 1
ATOM 1500 O O . SER B 1 83 ? 2.857 -10.086 6.336 1 95.88 83 SER B O 1
ATOM 1502 N N . PHE B 1 84 ? 2.795 -7.887 5.812 1 96.25 84 PHE B N 1
ATOM 1503 C CA . PHE B 1 84 ? 2.68 -8.164 4.387 1 96.25 84 PHE B CA 1
ATOM 1504 C C . PHE B 1 84 ? 4.023 -8.594 3.807 1 96.25 84 PHE B C 1
ATOM 1506 O O . PHE B 1 84 ? 4.102 -9.578 3.076 1 96.25 84 PHE B O 1
ATOM 1513 N N . TRP B 1 85 ? 5.059 -7.875 4.129 1 96.62 85 TRP B N 1
ATOM 1514 C CA . TRP B 1 85 ? 6.375 -8.148 3.564 1 96.62 85 TRP B CA 1
ATOM 1515 C C . TRP B 1 85 ? 7.156 -9.117 4.453 1 96.62 85 TRP B C 1
ATOM 1517 O O . TRP B 1 85 ? 7.98 -8.688 5.266 1 96.62 85 TRP B O 1
ATOM 1527 N N . ILE B 1 86 ? 7.07 -10.375 4.082 1 94.19 86 ILE B N 1
ATOM 1528 C CA . ILE B 1 86 ? 7.691 -11.406 4.906 1 94.19 86 ILE B CA 1
ATOM 1529 C C . ILE B 1 86 ? 9.055 -11.781 4.32 1 94.19 86 ILE B C 1
ATOM 1531 O O . ILE B 1 86 ? 9.383 -11.391 3.201 1 94.19 86 ILE B O 1
ATOM 1535 N N . ASP B 1 87 ? 9.812 -12.555 5.027 1 93.12 87 ASP B N 1
ATOM 1536 C CA . ASP B 1 87 ? 11.188 -12.906 4.688 1 93.12 87 ASP B CA 1
ATOM 1537 C C . ASP B 1 87 ? 11.258 -13.609 3.33 1 93.12 87 ASP B C 1
ATOM 1539 O O . ASP B 1 87 ? 12.219 -13.43 2.582 1 93.12 87 ASP B O 1
ATOM 1543 N N . GLU B 1 88 ? 10.297 -14.391 3.078 1 93.81 88 GLU B N 1
ATOM 1544 C CA . GLU B 1 88 ? 10.281 -15.133 1.824 1 93.81 88 GLU B CA 1
ATOM 1545 C C . GLU B 1 88 ? 10.227 -14.195 0.624 1 93.81 88 GLU B C 1
ATOM 1547 O O . GLU B 1 88 ? 10.836 -14.469 -0.414 1 93.81 88 GLU B O 1
ATOM 1552 N N . LEU B 1 89 ? 9.531 -13.086 0.741 1 96.06 89 LEU B N 1
ATOM 1553 C CA . LEU B 1 89 ? 9.5 -12.094 -0.329 1 96.06 89 LEU B CA 1
ATOM 1554 C C . LEU B 1 89 ? 10.875 -11.453 -0.516 1 96.06 89 LEU B C 1
ATOM 1556 O O . LEU B 1 89 ? 11.297 -11.203 -1.646 1 96.06 89 LEU B O 1
ATOM 1560 N N . ASP B 1 90 ? 11.516 -11.211 0.553 1 95.19 90 ASP B N 1
ATOM 1561 C CA . ASP B 1 90 ? 12.875 -10.688 0.467 1 95.19 90 ASP B CA 1
ATOM 1562 C C . ASP B 1 90 ? 13.789 -11.656 -0.279 1 95.19 90 ASP B C 1
ATOM 1564 O O . ASP B 1 90 ? 14.648 -11.234 -1.057 1 95.19 90 ASP B O 1
ATOM 1568 N N . ARG B 1 91 ? 13.594 -12.906 -0.024 1 94.56 91 ARG B N 1
ATOM 1569 C CA . ARG B 1 91 ? 14.406 -13.914 -0.698 1 94.56 91 ARG B CA 1
ATOM 1570 C C . ARG B 1 91 ? 14.148 -13.914 -2.201 1 94.56 91 ARG B C 1
ATOM 1572 O O . ARG B 1 91 ? 15.078 -14.031 -2.996 1 94.56 91 ARG B O 1
ATOM 1579 N N . LEU B 1 92 ? 12.961 -13.773 -2.512 1 93 92 LEU B N 1
ATOM 1580 C CA . LEU B 1 92 ? 12.609 -13.719 -3.928 1 93 92 LEU B CA 1
ATOM 1581 C C . LEU B 1 92 ? 13.219 -12.484 -4.59 1 93 92 LEU B C 1
ATOM 1583 O O . LEU B 1 92 ? 13.695 -12.562 -5.723 1 93 92 LEU B O 1
ATOM 1587 N N . VAL B 1 93 ? 13.219 -11.414 -3.936 1 93.31 93 VAL B N 1
ATOM 1588 C CA . VAL B 1 93 ? 13.797 -10.172 -4.445 1 93.31 93 VAL B CA 1
ATOM 1589 C C . VAL B 1 93 ? 15.297 -10.336 -4.625 1 93.31 93 VAL B C 1
ATOM 1591 O O . VAL B 1 93 ? 15.859 -9.914 -5.641 1 93.31 93 VAL B O 1
ATOM 1594 N N . ALA B 1 94 ? 15.914 -10.922 -3.688 1 91.12 94 ALA B N 1
ATOM 1595 C CA . ALA B 1 94 ? 17.359 -11.125 -3.727 1 91.12 94 ALA B CA 1
ATOM 1596 C C . ALA B 1 94 ? 17.75 -11.992 -4.918 1 91.12 94 ALA B C 1
ATOM 1598 O O . ALA B 1 94 ? 18.781 -11.734 -5.566 1 91.12 94 ALA B O 1
ATOM 1599 N N . ASP B 1 95 ? 16.953 -12.914 -5.176 1 83.69 95 ASP B N 1
ATOM 1600 C CA . ASP B 1 95 ? 17.203 -13.805 -6.301 1 83.69 95 ASP B CA 1
ATOM 1601 C C . ASP B 1 95 ? 17.141 -13.055 -7.629 1 83.69 95 ASP B C 1
ATOM 1603 O O . ASP B 1 95 ? 17.953 -13.297 -8.523 1 83.69 95 ASP B O 1
ATOM 1607 N N . ALA B 1 96 ? 16.25 -12.164 -7.695 1 83.5 96 ALA B N 1
ATOM 1608 C CA . ALA B 1 96 ? 16.062 -11.367 -8.906 1 83.5 96 ALA B CA 1
ATOM 1609 C C . ALA B 1 96 ? 17.234 -10.406 -9.102 1 83.5 96 ALA B C 1
ATOM 1611 O O . ALA B 1 96 ? 17.688 -10.188 -10.227 1 83.5 96 ALA B O 1
ATOM 1612 N N . THR B 1 97 ? 17.672 -9.812 -8.086 1 80.38 97 THR B N 1
ATOM 1613 C CA . THR B 1 97 ? 18.766 -8.852 -8.141 1 80.38 97 THR B CA 1
ATOM 1614 C C . THR B 1 97 ? 20.062 -9.539 -8.531 1 80.38 97 THR B C 1
ATOM 1616 O O . THR B 1 97 ? 20.859 -8.984 -9.289 1 80.38 97 THR B O 1
ATOM 1619 N N . GLU B 1 98 ? 20.172 -10.75 -8 1 80.5 98 GLU B N 1
ATOM 1620 C CA . GLU B 1 98 ? 21.359 -11.539 -8.328 1 80.5 98 GLU B CA 1
ATOM 1621 C C . GLU B 1 98 ? 21.344 -11.969 -9.789 1 80.5 98 GLU B C 1
ATOM 1623 O O . GLU B 1 98 ? 22.391 -11.945 -10.461 1 80.5 98 GLU B O 1
ATOM 1628 N N . GLU B 1 99 ? 20.25 -12.336 -10.195 1 76.62 99 GLU B N 1
ATOM 1629 C CA . GLU B 1 99 ? 20.125 -12.758 -11.586 1 76.62 99 GLU B CA 1
ATOM 1630 C C . GLU B 1 99 ? 20.375 -11.594 -12.539 1 76.62 99 GLU B C 1
ATOM 1632 O O . GLU B 1 99 ? 21.016 -11.758 -13.578 1 76.62 99 GLU B O 1
ATOM 1637 N N . ALA B 1 100 ? 19.875 -10.492 -12.273 1 76.81 100 ALA B N 1
ATOM 1638 C CA . ALA B 1 100 ? 20.078 -9.305 -13.094 1 76.81 100 ALA B CA 1
ATOM 1639 C C . ALA B 1 100 ? 21.547 -8.883 -13.109 1 76.81 100 ALA B C 1
ATOM 1641 O O . ALA B 1 100 ? 22.062 -8.453 -14.141 1 76.81 100 ALA B O 1
ATOM 1642 N N . ALA B 1 101 ? 22.156 -8.953 -11.961 1 75 101 ALA B N 1
ATOM 1643 C CA . ALA B 1 101 ? 23.562 -8.578 -11.844 1 75 101 ALA B CA 1
ATOM 1644 C C . ALA B 1 101 ? 24.453 -9.516 -12.656 1 75 101 ALA B C 1
ATOM 1646 O O . ALA B 1 101 ? 25.453 -9.086 -13.234 1 75 101 ALA B O 1
ATOM 1647 N N . SER B 1 102 ? 24.047 -10.719 -12.617 1 78.25 102 SER B N 1
ATOM 1648 C CA . SER B 1 102 ? 24.797 -11.734 -13.359 1 78.25 102 SER B CA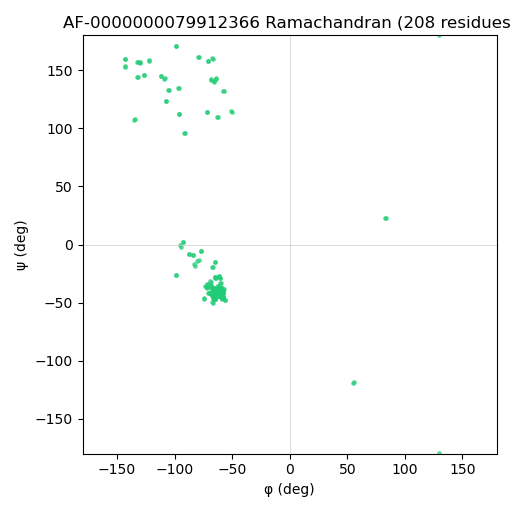 1
ATOM 1649 C C . SER B 1 102 ? 24.594 -11.578 -14.859 1 78.25 102 SER B C 1
ATOM 1651 O O . SER B 1 102 ? 25.531 -11.812 -15.641 1 78.25 102 SER B O 1
ATOM 1653 N N . LYS B 1 103 ? 23.469 -11.234 -15.344 1 77 103 LYS B N 1
ATOM 1654 C CA . LYS B 1 103 ? 23.203 -11.031 -16.766 1 77 103 LYS B CA 1
ATOM 1655 C C . LYS B 1 103 ? 23.844 -9.75 -17.266 1 77 103 LYS B C 1
ATOM 1657 O O . LYS B 1 103 ? 24.172 -9.633 -18.453 1 77 103 LYS B O 1
ATOM 1662 N N . GLY B 1 104 ? 23.859 -8.695 -16.438 1 66.81 104 GLY B N 1
ATOM 1663 C CA . GLY B 1 104 ? 24.516 -7.457 -16.812 1 66.81 104 GLY B CA 1
ATOM 1664 C C . GLY B 1 104 ? 26.016 -7.613 -17 1 66.81 104 GLY B C 1
ATOM 1665 O O . GLY B 1 104 ? 26.656 -6.762 -17.625 1 66.81 104 GLY B O 1
ATOM 1666 N N . ASP B 1 105 ? 26.641 -8.547 -16.297 1 65 105 ASP B N 1
ATOM 1667 C CA . ASP B 1 105 ? 28.078 -8.797 -16.406 1 65 105 ASP B CA 1
ATOM 1668 C C . ASP B 1 105 ? 28.375 -9.648 -17.641 1 65 105 ASP B C 1
ATOM 1670 O O . ASP B 1 105 ? 29.531 -9.734 -18.062 1 65 105 ASP B O 1
ATOM 1674 N N . ARG B 1 106 ? 27.344 -10.258 -18.234 1 51.16 106 ARG B N 1
ATOM 1675 C CA . ARG B 1 106 ? 27.672 -10.969 -19.469 1 51.16 106 ARG B CA 1
ATOM 1676 C C . ARG B 1 106 ? 27.562 -10.047 -20.672 1 51.16 106 ARG B C 1
ATOM 1678 O O . ARG B 1 106 ? 26.734 -9.133 -20.703 1 51.16 106 ARG B O 1
#